Protein AF-A0A8M9PAD4-F1 (afdb_monomer)

Mean predicted aligned error: 10.25 Å

Secondary structure (DSSP, 8-state):
------PPP---------SSGGGS---SS--------HHHHHHHHHHHHHHHHHHT-GGG---S-SS-HHHHHHHHHHHHHHHHHHHHHTT-HHHHHH-HHHHHHHHHHHHHHHHHHHHHHHHGGGGG-TTSHHHHHHHHHHHHHHHHHHHHHHHSGGGS--STT---SSHHHHHHHHHHHTT-

Structure (mmCIF, N/CA/C/O backbone):
data_AF-A0A8M9PAD4-F1
#
_entry.id   AF-A0A8M9PAD4-F1
#
loop_
_atom_site.group_PDB
_atom_site.id
_atom_site.type_symbol
_atom_site.label_atom_id
_atom_site.label_alt_id
_atom_site.label_comp_id
_atom_site.label_asym_id
_atom_site.label_entity_id
_atom_site.label_seq_id
_atom_site.pdbx_PDB_ins_code
_atom_site.Cartn_x
_atom_site.Cartn_y
_atom_site.Cartn_z
_atom_site.occupancy
_atom_site.B_iso_or_equiv
_atom_site.auth_seq_id
_atom_site.auth_comp_id
_atom_site.auth_asym_id
_atom_site.auth_atom_id
_atom_site.pdbx_PDB_model_num
ATOM 1 N N . MET A 1 1 ? -4.713 53.725 56.902 1.00 42.34 1 MET A N 1
ATOM 2 C CA . MET A 1 1 ? -3.822 52.727 56.276 1.00 42.34 1 MET A CA 1
ATOM 3 C C . MET A 1 1 ? -4.585 51.422 56.103 1.00 42.34 1 MET A C 1
ATOM 5 O O . MET A 1 1 ? -4.863 50.782 57.103 1.00 42.34 1 MET A O 1
ATOM 9 N N . ALA A 1 2 ? -4.960 51.070 54.874 1.00 39.44 2 ALA A N 1
ATOM 10 C CA . ALA A 1 2 ? -5.236 49.701 54.425 1.00 39.44 2 ALA A CA 1
ATOM 11 C C . ALA A 1 2 ? -5.393 49.757 52.898 1.00 39.44 2 ALA A C 1
ATOM 13 O O . ALA A 1 2 ? -6.252 50.457 52.368 1.00 39.44 2 ALA A O 1
ATOM 14 N N . THR A 1 3 ? -4.460 49.118 52.211 1.00 37.16 3 THR A N 1
ATOM 15 C CA . THR A 1 3 ? -4.176 49.209 50.779 1.00 37.16 3 THR A CA 1
ATOM 16 C C . THR A 1 3 ? -5.066 48.303 49.927 1.00 37.16 3 THR A C 1
ATOM 18 O O . THR A 1 3 ? -5.164 47.109 50.179 1.00 37.16 3 THR A O 1
ATOM 21 N N . ALA A 1 4 ? -5.650 48.923 48.899 1.00 37.34 4 ALA A N 1
ATOM 22 C CA . ALA A 1 4 ? -5.898 48.475 47.525 1.00 37.34 4 ALA A CA 1
ATOM 23 C C . ALA A 1 4 ? -6.055 46.971 47.199 1.00 37.34 4 ALA A C 1
ATOM 25 O O . ALA A 1 4 ? -5.109 46.185 47.212 1.00 37.34 4 ALA A O 1
ATOM 26 N N . LEU A 1 5 ? -7.248 46.662 46.682 1.00 42.66 5 LEU A N 1
ATOM 27 C CA . LEU A 1 5 ? -7.511 45.634 45.675 1.00 42.66 5 LEU A CA 1
ATOM 28 C C . LEU A 1 5 ? -6.701 45.930 44.396 1.00 42.66 5 LEU A C 1
ATOM 30 O O . LEU A 1 5 ? -6.818 47.018 43.836 1.00 42.66 5 LEU A O 1
ATOM 34 N N . SER A 1 6 ? -5.942 44.962 43.877 1.00 37.72 6 SER A N 1
ATOM 35 C CA . SER A 1 6 ? -5.585 44.943 42.452 1.00 37.72 6 SER A CA 1
ATOM 36 C C . SER A 1 6 ? -5.448 43.506 41.947 1.00 37.72 6 SER A C 1
ATOM 38 O O . SER A 1 6 ? -4.757 42.668 42.528 1.00 37.72 6 SER A O 1
ATOM 40 N N . GLY A 1 7 ? -6.203 43.212 40.889 1.00 33.47 7 GLY A N 1
ATOM 41 C CA . GLY A 1 7 ? -6.242 41.919 40.225 1.00 33.47 7 GLY A CA 1
ATOM 42 C C . GLY A 1 7 ? -4.975 41.646 39.418 1.00 33.47 7 GLY A C 1
ATOM 43 O O . GLY A 1 7 ? -4.400 42.536 38.795 1.00 33.47 7 GLY A O 1
ATOM 44 N N . ARG A 1 8 ? -4.566 40.377 39.395 1.00 37.09 8 ARG A N 1
ATOM 45 C CA . ARG A 1 8 ? -3.574 39.858 38.448 1.00 37.09 8 ARG A CA 1
ATOM 46 C C . ARG A 1 8 ? -4.250 39.595 37.097 1.00 37.09 8 ARG A C 1
ATOM 48 O O . ARG A 1 8 ? -5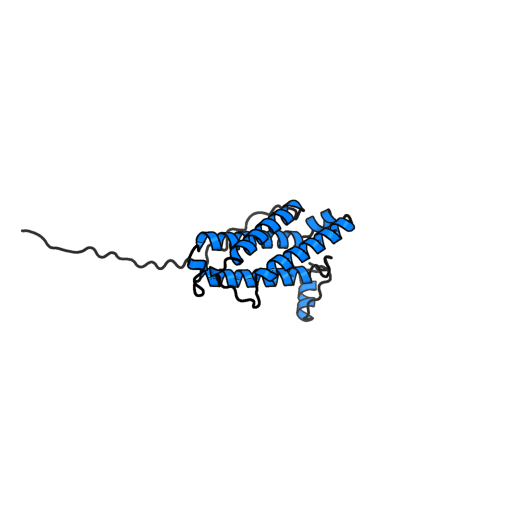.208 38.823 37.073 1.00 37.09 8 ARG A O 1
ATOM 55 N N . PRO A 1 9 ? -3.745 40.122 35.971 1.00 42.22 9 PRO A N 1
ATOM 56 C CA . PRO A 1 9 ? -4.131 39.627 34.660 1.00 42.22 9 PRO A CA 1
ATOM 57 C C . PRO A 1 9 ? -3.235 38.432 34.286 1.00 42.22 9 PRO A C 1
ATOM 59 O O . PRO A 1 9 ? -2.009 38.535 34.387 1.00 42.22 9 PRO A O 1
ATOM 62 N N . PRO A 1 10 ? -3.774 37.298 33.809 1.00 36.62 10 PRO A N 1
ATOM 63 C CA . PRO A 1 10 ? -2.959 36.321 33.109 1.00 36.62 10 PRO A CA 1
ATOM 64 C C . PRO A 1 10 ? -2.732 36.803 31.672 1.00 36.62 10 PRO A C 1
ATOM 66 O O . PRO A 1 10 ? -3.585 36.679 30.794 1.00 36.62 10 PRO A O 1
ATOM 69 N N . ASN A 1 11 ? -1.548 37.361 31.438 1.00 36.19 11 ASN A N 1
ATOM 70 C CA . ASN A 1 11 ? -0.999 37.544 30.105 1.00 36.19 11 ASN A CA 1
ATOM 71 C C . ASN A 1 11 ? -0.362 36.217 29.662 1.00 36.19 11 ASN A C 1
ATOM 73 O O . ASN A 1 11 ? 0.538 35.716 30.331 1.00 36.19 11 ASN A O 1
ATOM 77 N N . ASN A 1 12 ? -0.822 35.637 28.555 1.00 34.38 12 ASN A N 1
ATOM 78 C CA . ASN A 1 12 ? -0.056 35.580 27.304 1.00 34.38 12 ASN A CA 1
ATOM 79 C C . ASN A 1 12 ? -0.639 34.489 26.387 1.00 34.38 12 ASN A C 1
ATOM 81 O O . ASN A 1 12 ? -0.474 33.288 26.610 1.00 34.38 12 ASN A O 1
ATOM 85 N N . ARG A 1 13 ? -1.308 34.925 25.317 1.00 46.88 13 ARG A N 1
ATOM 86 C CA . ARG A 1 13 ? -1.669 34.077 24.179 1.00 46.88 13 ARG A CA 1
ATOM 87 C C . ARG A 1 13 ? -0.378 33.594 23.518 1.00 46.88 13 ARG A C 1
ATOM 89 O O . ARG A 1 13 ? 0.332 34.382 22.907 1.00 46.88 13 ARG A O 1
ATOM 96 N N . LYS A 1 14 ? -0.105 32.292 23.567 1.00 37.53 14 LYS A N 1
ATOM 97 C CA . LYS A 1 14 ? 0.803 31.644 22.614 1.00 37.53 14 LYS A CA 1
ATOM 98 C C . LYS A 1 14 ? 0.036 30.561 21.876 1.00 37.53 14 LYS A C 1
ATOM 100 O O . LYS A 1 14 ? -0.060 29.423 22.325 1.00 37.53 14 LYS A O 1
ATOM 105 N N . GLY A 1 15 ? -0.521 30.958 20.731 1.00 38.44 15 GLY A N 1
ATOM 106 C CA . GLY A 1 15 ? -0.890 30.031 19.672 1.00 38.44 15 GLY A CA 1
ATOM 107 C C . GLY A 1 15 ? 0.358 29.254 19.277 1.00 38.44 15 GLY A C 1
ATOM 108 O O . GLY A 1 15 ? 1.313 29.814 18.742 1.00 38.44 15 GLY A O 1
ATOM 109 N N . ARG A 1 16 ? 0.383 27.969 19.618 1.00 39.91 16 ARG A N 1
ATOM 110 C CA . ARG A 1 16 ? 1.462 27.070 19.236 1.00 39.91 16 ARG A CA 1
ATOM 111 C C . ARG A 1 16 ? 1.066 26.461 17.900 1.00 39.91 16 ARG A C 1
ATOM 113 O O . ARG A 1 16 ? 0.261 25.537 17.843 1.00 39.91 16 ARG A O 1
ATOM 120 N N . ILE A 1 17 ? 1.606 27.045 16.834 1.00 48.69 17 ILE A N 1
ATOM 121 C CA . ILE A 1 17 ? 1.645 26.483 15.484 1.00 48.69 17 ILE A CA 1
ATOM 122 C C . ILE A 1 17 ? 2.396 25.149 15.595 1.00 48.69 17 ILE A C 1
ATOM 124 O O . ILE A 1 17 ? 3.621 25.096 15.536 1.00 48.69 17 I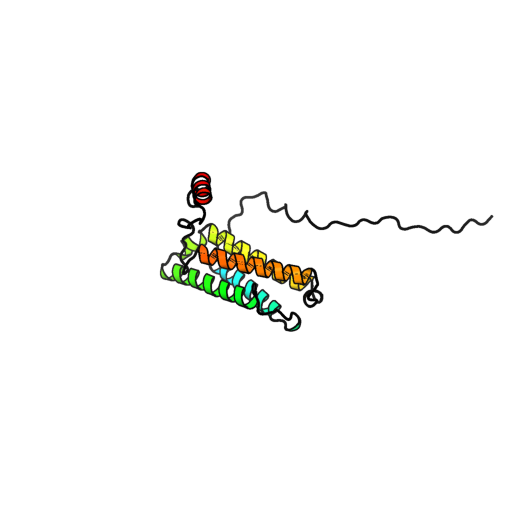LE A O 1
ATOM 128 N N . LEU A 1 18 ? 1.663 24.068 15.865 1.00 46.75 18 LEU A N 1
ATOM 129 C CA . LEU A 1 18 ? 2.183 22.703 15.877 1.00 46.75 18 LEU A CA 1
ATOM 130 C C . LEU A 1 18 ? 1.963 22.098 14.493 1.00 46.75 18 LEU A C 1
ATOM 132 O O . LEU A 1 18 ? 1.108 21.245 14.277 1.00 46.75 18 LEU A O 1
ATOM 136 N N . GLY A 1 19 ? 2.709 22.603 13.525 1.00 46.00 19 GLY A N 1
ATOM 137 C CA . GLY A 1 19 ? 2.635 22.122 12.160 1.00 46.00 19 GLY A CA 1
ATOM 138 C C . GLY A 1 19 ? 3.835 22.632 11.408 1.00 46.00 19 GLY A C 1
ATOM 139 O O . GLY A 1 19 ? 3.722 23.706 10.846 1.00 46.00 19 GLY A O 1
ATOM 140 N N . ILE A 1 20 ? 4.958 21.902 11.502 1.00 46.78 20 ILE A N 1
ATOM 141 C CA . ILE A 1 20 ? 6.064 21.803 10.518 1.00 46.78 20 ILE A CA 1
ATOM 142 C C . ILE A 1 20 ? 7.289 21.043 11.106 1.00 46.78 20 ILE A C 1
ATOM 144 O O . ILE A 1 20 ? 8.061 20.486 10.337 1.00 46.78 20 ILE A O 1
ATOM 148 N N . ILE A 1 21 ? 7.462 20.918 12.434 1.00 42.62 21 ILE A N 1
ATOM 149 C CA . ILE A 1 21 ? 8.765 20.482 13.007 1.00 42.62 21 ILE A CA 1
ATOM 150 C C . ILE A 1 21 ? 8.956 18.953 13.186 1.00 42.62 21 ILE A C 1
ATOM 152 O O . ILE A 1 21 ? 10.093 18.499 13.197 1.00 42.62 21 ILE A O 1
ATOM 156 N N . ASP A 1 22 ? 7.914 18.114 13.175 1.00 38.97 22 ASP A N 1
ATOM 157 C CA . ASP A 1 22 ? 8.094 16.640 13.262 1.00 38.97 22 ASP A CA 1
ATOM 158 C C . ASP A 1 22 ? 8.512 15.968 11.930 1.00 38.97 22 ASP A C 1
ATOM 160 O O . ASP A 1 22 ? 8.500 14.744 11.807 1.00 38.97 22 ASP A O 1
ATOM 164 N N . ALA A 1 23 ? 8.857 16.749 10.900 1.00 45.25 23 ALA A N 1
ATOM 165 C CA . ALA A 1 23 ? 9.147 16.245 9.554 1.00 45.25 23 ALA A CA 1
ATOM 166 C C . ALA A 1 23 ? 10.646 16.113 9.217 1.00 45.25 23 ALA A C 1
ATOM 168 O O . ALA A 1 23 ? 10.966 15.682 8.112 1.00 45.25 23 ALA A O 1
ATOM 169 N N . ILE A 1 24 ? 11.569 16.470 10.120 1.00 49.75 24 ILE A N 1
ATOM 170 C CA . ILE A 1 24 ? 13.015 16.474 9.825 1.00 49.75 24 ILE A CA 1
ATOM 171 C C . ILE A 1 24 ? 13.819 15.956 11.028 1.00 49.75 24 ILE A C 1
ATOM 173 O O . ILE A 1 24 ? 14.556 16.697 11.670 1.00 49.75 24 ILE A O 1
ATOM 177 N N . GLN A 1 25 ? 13.675 14.671 11.357 1.00 39.09 25 GLN A N 1
ATOM 178 C CA . GLN A 1 25 ? 14.598 13.971 12.269 1.00 39.09 25 GLN A CA 1
ATOM 179 C C . GLN A 1 25 ? 14.844 12.504 11.868 1.00 39.09 25 GLN A C 1
ATOM 181 O O . GLN A 1 25 ? 15.168 11.671 12.703 1.00 39.09 25 GLN A O 1
ATOM 186 N N . ASP A 1 26 ? 14.730 12.196 10.572 1.00 49.00 26 ASP A N 1
ATOM 187 C CA . ASP A 1 26 ? 14.982 10.856 10.008 1.00 49.00 26 ASP A CA 1
ATOM 188 C C . ASP A 1 26 ? 16.232 10.816 9.100 1.00 49.00 26 ASP A C 1
ATOM 190 O O . ASP A 1 26 ? 16.394 9.918 8.278 1.00 49.00 26 ASP A O 1
ATOM 194 N N . ALA A 1 27 ? 17.143 11.784 9.230 1.00 49.28 27 ALA A N 1
ATOM 195 C CA . ALA A 1 27 ? 18.332 11.878 8.388 1.00 49.28 27 ALA A CA 1
ATOM 196 C C . ALA A 1 27 ? 19.599 12.048 9.226 1.00 49.28 27 ALA A C 1
ATOM 198 O O . ALA A 1 27 ? 20.028 13.177 9.380 1.00 49.28 27 ALA A O 1
ATOM 199 N N . VAL A 1 28 ? 20.175 10.955 9.752 1.00 53.81 28 VAL A N 1
ATOM 200 C CA . VAL A 1 28 ? 21.617 10.632 9.639 1.00 53.81 28 VAL A CA 1
ATOM 201 C C . VAL A 1 28 ? 21.822 9.153 10.007 1.00 53.81 28 VAL A C 1
ATOM 203 O O . VAL A 1 28 ? 21.780 8.767 11.172 1.00 53.81 28 VAL A O 1
ATOM 206 N N . GLY A 1 29 ? 22.062 8.315 9.004 1.00 43.97 29 GLY A N 1
ATOM 207 C CA . GLY A 1 29 ? 22.495 6.929 9.169 1.00 43.97 29 GLY A CA 1
ATOM 208 C C . GLY A 1 29 ? 22.048 6.098 7.971 1.00 43.97 29 GLY A C 1
ATOM 209 O O . GLY A 1 29 ? 20.875 6.191 7.610 1.00 43.97 29 GLY A O 1
ATOM 210 N N . PRO A 1 30 ? 22.927 5.312 7.321 1.00 38.84 30 PRO A N 1
ATOM 211 C CA . PRO A 1 30 ? 22.477 4.414 6.269 1.00 38.84 30 PRO A CA 1
ATOM 212 C C . PRO A 1 30 ? 21.465 3.454 6.905 1.00 38.84 30 PRO A C 1
ATOM 214 O O . PRO A 1 30 ? 21.832 2.733 7.841 1.00 38.84 30 PRO A O 1
ATOM 217 N N . PRO A 1 31 ? 20.186 3.448 6.482 1.00 48.66 31 PRO A N 1
ATOM 218 C CA . PRO A 1 31 ? 19.277 2.437 6.976 1.00 48.66 31 PRO A CA 1
ATOM 219 C C . PRO A 1 31 ? 19.888 1.102 6.563 1.00 48.66 31 PRO A C 1
ATOM 221 O O . PRO A 1 31 ? 20.122 0.867 5.377 1.00 48.66 31 PRO A O 1
ATOM 224 N N . LYS A 1 32 ? 20.157 0.215 7.530 1.00 45.22 32 LYS A N 1
ATOM 225 C CA . LYS A 1 32 ? 20.207 -1.214 7.222 1.00 45.22 32 LYS A CA 1
ATOM 226 C C . LYS A 1 32 ? 18.838 -1.508 6.629 1.00 45.22 32 LYS A C 1
ATOM 228 O O . LYS A 1 32 ? 17.867 -1.593 7.377 1.00 45.22 32 LYS A O 1
ATOM 233 N N . GLN A 1 33 ? 18.741 -1.500 5.301 1.00 52.56 33 GLN A N 1
ATOM 234 C CA . GLN A 1 33 ? 17.499 -1.757 4.597 1.00 52.56 33 GLN A CA 1
ATOM 235 C C . GLN A 1 33 ? 17.069 -3.147 5.045 1.00 52.56 33 GLN A C 1
ATOM 237 O O . GLN A 1 33 ? 17.704 -4.141 4.698 1.00 52.56 33 GLN A O 1
ATOM 242 N N . ALA A 1 34 ? 16.072 -3.199 5.928 1.00 57.88 34 ALA A N 1
ATOM 243 C CA . ALA A 1 34 ? 15.535 -4.461 6.387 1.00 57.88 34 ALA A CA 1
ATOM 244 C C . ALA A 1 34 ? 15.033 -5.179 5.135 1.00 57.88 34 ALA A C 1
ATOM 246 O O . ALA A 1 34 ? 14.250 -4.601 4.378 1.00 57.88 34 ALA A O 1
ATOM 247 N N . ALA A 1 35 ? 15.541 -6.386 4.887 1.00 65.69 35 ALA A N 1
ATOM 248 C CA . ALA A 1 35 ? 15.067 -7.202 3.783 1.00 65.69 35 ALA A CA 1
ATOM 249 C C . ALA A 1 35 ? 13.535 -7.262 3.849 1.00 65.69 35 ALA A C 1
ATOM 251 O O . ALA A 1 35 ? 12.966 -7.439 4.932 1.00 65.69 35 ALA A O 1
ATOM 252 N N . ALA A 1 36 ? 12.862 -7.104 2.708 1.00 80.19 36 ALA A N 1
ATOM 253 C CA . ALA A 1 36 ? 11.418 -7.302 2.614 1.00 80.19 36 ALA A CA 1
ATOM 254 C C . ALA A 1 36 ? 11.111 -8.804 2.599 1.00 80.19 36 ALA A C 1
ATOM 256 O O . ALA A 1 36 ? 10.535 -9.343 1.655 1.00 80.19 36 ALA A O 1
ATOM 257 N N . ASP A 1 37 ? 11.565 -9.489 3.646 1.00 81.38 37 ASP A N 1
ATOM 258 C CA . ASP A 1 37 ? 11.379 -10.912 3.831 1.00 81.38 37 ASP A CA 1
ATOM 259 C C . ASP A 1 37 ? 9.898 -11.244 4.054 1.00 81.38 37 ASP A C 1
ATOM 261 O O . ASP A 1 37 ? 9.063 -10.396 4.400 1.00 81.38 37 ASP A O 1
ATOM 265 N N . ARG A 1 38 ? 9.560 -12.522 3.868 1.00 85.06 38 ARG A N 1
ATOM 266 C CA . ARG A 1 38 ? 8.185 -13.020 4.001 1.00 85.06 38 ARG A CA 1
ATOM 267 C C . ARG A 1 38 ? 7.550 -12.609 5.333 1.00 85.06 38 ARG A C 1
ATOM 269 O O . ARG A 1 38 ? 6.397 -12.186 5.375 1.00 85.06 38 ARG A O 1
ATOM 276 N N . ARG A 1 39 ? 8.331 -12.649 6.415 1.00 88.75 39 ARG A N 1
ATOM 277 C CA . ARG A 1 39 ? 7.895 -12.277 7.766 1.00 88.75 39 ARG A CA 1
ATOM 278 C C . ARG A 1 39 ? 7.489 -10.804 7.858 1.00 88.75 39 ARG A C 1
ATOM 280 O O . ARG A 1 39 ? 6.491 -10.472 8.505 1.00 88.75 39 ARG A O 1
ATOM 287 N N . THR A 1 40 ? 8.250 -9.909 7.238 1.00 91.00 40 THR A N 1
ATOM 288 C CA . THR A 1 40 ? 7.969 -8.469 7.214 1.00 91.00 40 THR A CA 1
ATOM 289 C C . THR A 1 40 ? 6.712 -8.166 6.405 1.00 91.00 40 THR A C 1
ATOM 291 O O . THR A 1 40 ? 5.890 -7.342 6.829 1.00 91.00 40 THR A O 1
ATOM 294 N N . VAL A 1 41 ? 6.505 -8.875 5.293 1.00 91.75 41 VAL A N 1
ATOM 295 C CA . VAL A 1 41 ? 5.283 -8.757 4.488 1.00 91.75 41 VAL A CA 1
ATOM 296 C C . VAL A 1 41 ? 4.059 -9.240 5.277 1.00 91.75 41 VAL A C 1
ATOM 298 O O . VAL A 1 41 ? 3.088 -8.494 5.414 1.00 91.75 41 VAL A O 1
ATOM 301 N N . GLU A 1 42 ? 4.131 -10.406 5.924 1.00 91.88 42 GLU A N 1
ATOM 302 C CA . GLU A 1 42 ? 3.049 -10.933 6.773 1.00 91.88 42 GLU A CA 1
ATOM 303 C C . GLU A 1 42 ? 2.698 -10.001 7.942 1.00 91.88 42 GLU A C 1
ATOM 305 O O . GLU A 1 42 ? 1.528 -9.790 8.280 1.00 91.88 42 GLU A O 1
ATOM 310 N N . LYS A 1 43 ? 3.710 -9.392 8.570 1.00 95.38 43 LYS A N 1
ATOM 311 C CA . LYS A 1 43 ? 3.498 -8.389 9.621 1.00 95.38 43 LYS A CA 1
ATOM 312 C C . LYS A 1 43 ? 2.769 -7.159 9.083 1.00 95.38 43 LYS A C 1
ATOM 314 O O . LYS A 1 43 ? 1.909 -6.610 9.776 1.00 95.38 43 LYS A O 1
ATOM 319 N N . THR A 1 44 ? 3.106 -6.726 7.872 1.00 96.56 44 THR A N 1
ATOM 320 C CA . THR A 1 44 ? 2.438 -5.608 7.199 1.00 96.56 44 THR A CA 1
ATOM 321 C C . THR A 1 44 ? 0.974 -5.936 6.912 1.00 96.56 44 THR A C 1
ATOM 323 O O . THR A 1 44 ? 0.108 -5.119 7.225 1.00 96.56 44 THR A O 1
ATOM 326 N N . TRP A 1 45 ? 0.670 -7.157 6.462 1.00 94.50 45 TRP A N 1
ATOM 327 C CA . TRP A 1 45 ? -0.711 -7.614 6.266 1.00 94.50 45 TRP A CA 1
ATOM 328 C C . TRP A 1 45 ? -1.546 -7.542 7.541 1.00 94.50 45 TRP A C 1
ATOM 330 O O . TRP A 1 45 ? -2.639 -6.983 7.524 1.00 94.50 45 TRP A O 1
ATOM 340 N N . LYS A 1 46 ? -1.014 -8.014 8.677 1.00 97.38 46 LYS A N 1
ATOM 341 C CA . LYS A 1 46 ? -1.717 -7.936 9.973 1.00 97.38 46 LYS A CA 1
ATOM 342 C C . LYS A 1 46 ? -2.051 -6.495 10.376 1.00 97.38 46 LYS A C 1
ATOM 344 O O . LYS A 1 46 ? -3.068 -6.248 11.024 1.00 97.38 46 LYS A O 1
ATOM 349 N N . LEU A 1 47 ? -1.200 -5.533 10.012 1.00 98.38 47 LEU A N 1
ATOM 350 C CA . LEU A 1 47 ? -1.459 -4.114 10.259 1.00 98.38 47 LEU A CA 1
ATOM 351 C C . LEU A 1 47 ? -2.553 -3.574 9.333 1.00 98.38 47 LEU A C 1
ATOM 353 O O . LEU A 1 47 ? -3.446 -2.889 9.823 1.00 98.38 47 LEU A O 1
ATOM 357 N N . MET A 1 48 ? -2.519 -3.900 8.039 1.00 98.38 48 MET A N 1
ATOM 358 C CA . MET A 1 48 ? -3.566 -3.509 7.085 1.00 98.38 48 MET A CA 1
ATOM 359 C C . MET A 1 48 ? -4.932 -4.072 7.485 1.00 98.38 48 MET A C 1
ATOM 361 O O . MET A 1 48 ? -5.904 -3.332 7.562 1.00 98.38 48 MET A O 1
ATOM 365 N N . ASP A 1 49 ? -4.989 -5.353 7.832 1.00 98.00 49 ASP A N 1
ATOM 366 C CA . ASP A 1 49 ? -6.191 -6.040 8.309 1.00 98.00 49 ASP A CA 1
ATOM 367 C C . ASP A 1 49 ? -6.760 -5.382 9.584 1.00 98.00 49 ASP A C 1
ATOM 369 O O . ASP A 1 49 ? -7.962 -5.154 9.724 1.00 98.00 49 ASP A O 1
ATOM 373 N N . LYS A 1 50 ? -5.886 -4.934 10.495 1.00 98.50 50 LYS A N 1
ATOM 374 C CA . LYS A 1 50 ? -6.312 -4.111 11.635 1.00 98.50 50 LYS A CA 1
ATOM 375 C C . LYS A 1 50 ? -6.890 -2.755 11.208 1.00 98.50 50 LYS A C 1
ATOM 377 O O . LYS A 1 50 ? -7.851 -2.309 11.830 1.00 98.50 50 LYS A O 1
ATOM 382 N N . VAL A 1 51 ? -6.335 -2.098 10.187 1.00 98.50 51 VAL A N 1
ATOM 383 C CA . VAL A 1 51 ? -6.896 -0.845 9.644 1.00 98.50 51 VAL A CA 1
ATOM 384 C C . VAL A 1 51 ? -8.274 -1.088 9.028 1.00 98.50 51 VAL A C 1
ATOM 386 O O . VAL A 1 51 ? -9.187 -0.320 9.320 1.00 98.50 51 VAL A O 1
ATOM 389 N N . VAL A 1 52 ? -8.448 -2.166 8.255 1.00 98.38 52 VAL A N 1
ATOM 390 C CA . VAL A 1 52 ? -9.746 -2.562 7.680 1.00 98.38 52 VAL A CA 1
ATOM 391 C C . VAL A 1 52 ? -10.787 -2.726 8.783 1.00 98.38 52 VAL A C 1
ATOM 393 O O . VAL A 1 52 ? -11.815 -2.057 8.742 1.00 98.38 52 VAL A O 1
ATOM 396 N N . ARG A 1 53 ? -10.489 -3.508 9.830 1.00 98.12 53 ARG A N 1
ATOM 397 C CA . ARG A 1 53 ? -11.405 -3.689 10.972 1.00 98.12 53 ARG A CA 1
ATOM 398 C C . ARG A 1 53 ? -11.800 -2.380 11.653 1.00 98.12 53 ARG A C 1
ATOM 400 O O . ARG A 1 53 ? -12.955 -2.208 12.025 1.00 98.12 53 ARG A O 1
ATOM 407 N N . LEU A 1 54 ? -10.858 -1.451 11.824 1.00 98.06 54 LEU A N 1
ATOM 408 C CA . LEU A 1 54 ? -11.158 -0.131 12.392 1.00 98.06 54 LEU A CA 1
ATOM 409 C C . LEU A 1 54 ? -12.079 0.680 11.469 1.00 98.06 54 LEU A C 1
ATOM 411 O O . LEU A 1 54 ? -13.002 1.335 11.946 1.00 98.06 54 LEU A O 1
ATOM 415 N N . CYS A 1 55 ? -11.854 0.600 10.156 1.00 97.44 55 CYS A N 1
ATOM 416 C CA . CYS A 1 55 ? -12.646 1.292 9.139 1.00 97.44 55 CYS A CA 1
ATOM 417 C C . CYS A 1 55 ? -14.043 0.683 8.926 1.00 97.44 55 CYS A C 1
ATOM 419 O O . CYS A 1 55 ? -14.933 1.375 8.443 1.00 97.44 55 CYS A O 1
ATOM 421 N N . GLN A 1 56 ? -14.259 -0.576 9.317 1.00 97.12 56 GLN A N 1
ATOM 422 C CA . GLN A 1 56 ? -15.562 -1.251 9.277 1.00 97.12 56 GLN A CA 1
ATOM 423 C C . GLN A 1 56 ? -16.522 -0.805 10.390 1.00 97.12 56 GLN A C 1
ATOM 425 O O . GLN A 1 56 ? -17.674 -1.232 10.406 1.00 97.12 56 GLN A O 1
ATOM 430 N N . ASN A 1 57 ? -16.085 0.042 11.329 1.00 96.06 57 ASN A N 1
ATOM 431 C CA . ASN A 1 57 ? -16.969 0.537 12.377 1.00 96.06 57 ASN A CA 1
ATOM 432 C C . ASN A 1 57 ? -18.149 1.318 11.757 1.00 96.06 57 ASN A C 1
ATOM 434 O O . ASN A 1 57 ? -17.915 2.342 11.106 1.00 96.06 57 ASN A O 1
ATOM 438 N N . PRO A 1 58 ? -19.411 0.910 11.995 1.00 94.94 58 PRO A N 1
ATOM 439 C CA . PRO A 1 58 ? -20.577 1.527 11.362 1.00 94.94 58 PRO A CA 1
ATOM 440 C C . PRO A 1 58 ? -20.731 3.015 11.705 1.00 94.94 58 PRO A C 1
ATOM 442 O O . PRO A 1 58 ? -21.237 3.7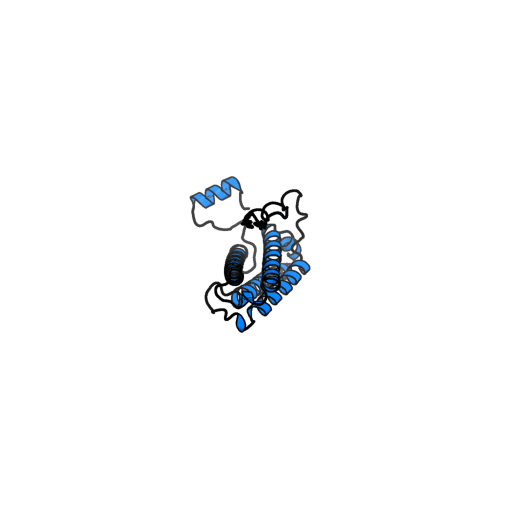81 10.889 1.00 94.94 58 PRO A O 1
ATOM 445 N N . ARG A 1 59 ? -20.220 3.466 12.862 1.00 95.81 59 ARG A N 1
ATOM 446 C CA . ARG A 1 59 ? -20.240 4.883 13.264 1.00 95.81 59 ARG A CA 1
ATOM 447 C C . ARG A 1 59 ? -19.402 5.776 12.352 1.00 95.81 59 ARG A C 1
ATOM 449 O O . ARG A 1 59 ? -19.626 6.981 12.328 1.00 95.81 59 ARG A O 1
ATOM 45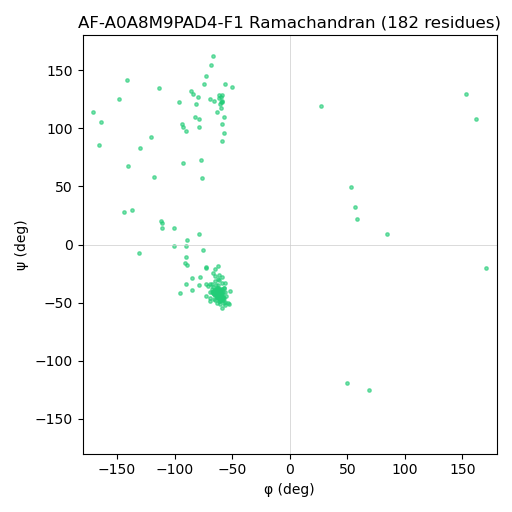6 N N . LEU A 1 60 ? -18.443 5.215 11.610 1.00 94.00 60 LEU A N 1
ATOM 457 C CA . LEU A 1 60 ? -17.691 5.985 10.625 1.00 94.00 60 LEU A CA 1
ATOM 458 C C . LEU A 1 60 ? -18.566 6.374 9.440 1.00 94.00 60 LEU A C 1
ATOM 460 O O . LEU A 1 60 ? -18.361 7.455 8.908 1.00 94.00 60 LEU A O 1
ATOM 464 N N . GLN A 1 61 ? -19.528 5.546 9.023 1.00 92.88 61 GLN A N 1
ATOM 465 C CA . GLN A 1 61 ? -20.356 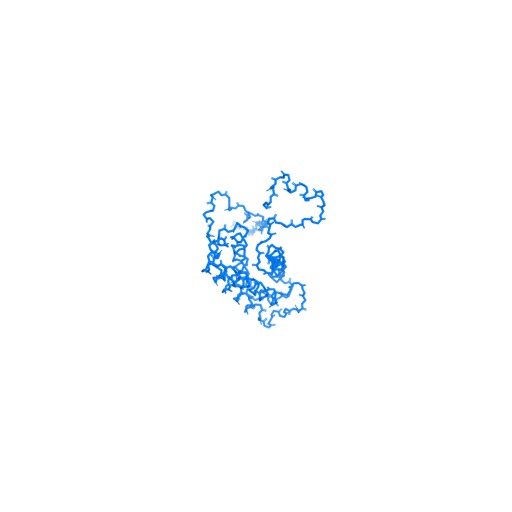5.825 7.843 1.00 92.88 61 GLN A CA 1
ATOM 466 C C . GLN A 1 61 ? -19.491 6.131 6.602 1.00 92.88 61 GLN A C 1
ATOM 468 O O . GLN A 1 61 ? -19.637 7.162 5.943 1.00 92.88 61 GLN A O 1
ATOM 473 N N . LEU A 1 62 ? -18.498 5.276 6.324 1.00 92.62 62 LEU A N 1
ATOM 474 C CA . LEU A 1 62 ? -17.662 5.433 5.134 1.00 92.62 62 LEU A CA 1
ATOM 475 C C . LEU A 1 62 ? -18.514 5.230 3.877 1.00 92.62 62 LEU A C 1
ATOM 477 O O . LEU A 1 62 ? -19.123 4.178 3.697 1.00 92.62 62 LEU A O 1
ATOM 481 N N . LYS A 1 63 ? -18.527 6.235 3.002 1.00 91.88 63 LYS A N 1
ATOM 482 C CA . LYS A 1 63 ? -19.212 6.176 1.709 1.00 91.88 63 LYS A CA 1
ATOM 483 C C . LYS A 1 63 ? -18.408 5.291 0.759 1.00 91.88 63 LYS A C 1
ATOM 485 O O . LYS A 1 63 ? -17.182 5.398 0.718 1.00 91.88 63 LYS A O 1
ATOM 490 N N . ASN A 1 64 ? -19.097 4.443 -0.001 1.00 92.62 64 ASN A N 1
ATOM 491 C CA . ASN A 1 64 ? -18.478 3.612 -1.030 1.00 92.62 64 ASN A CA 1
ATOM 492 C C . ASN A 1 64 ? -18.168 4.461 -2.276 1.00 92.62 64 ASN A C 1
ATOM 494 O O . ASN A 1 64 ? -18.881 4.435 -3.275 1.00 92.62 64 ASN A O 1
ATOM 498 N N . SER A 1 65 ? -17.147 5.305 -2.154 1.00 90.44 65 SER A N 1
ATOM 499 C CA . SER A 1 65 ? -16.668 6.199 -3.205 1.00 90.44 65 SER A CA 1
ATOM 500 C C . SER A 1 65 ? -15.142 6.254 -3.171 1.00 90.44 65 SER A C 1
ATOM 502 O O . SER A 1 65 ? -14.576 6.303 -2.072 1.00 90.44 65 SER A O 1
ATOM 504 N N . PRO A 1 66 ? -14.455 6.307 -4.324 1.00 90.75 66 PRO A N 1
ATOM 505 C CA . PRO A 1 66 ? -13.007 6.465 -4.348 1.00 90.75 66 PRO A CA 1
ATOM 506 C C . PRO A 1 66 ? -12.545 7.727 -3.592 1.00 90.75 66 PRO A C 1
ATOM 508 O O . PRO A 1 66 ? -13.154 8.786 -3.762 1.00 90.75 66 PRO A O 1
ATOM 511 N N . PRO A 1 67 ? -11.462 7.661 -2.790 1.00 94.19 67 PRO A N 1
ATOM 512 C CA . PRO A 1 67 ? -10.672 6.476 -2.438 1.00 94.19 67 PRO A CA 1
ATOM 513 C C . PRO A 1 67 ? -11.305 5.670 -1.283 1.00 94.19 67 PRO A C 1
ATOM 515 O O . PRO A 1 67 ? -11.270 6.096 -0.126 1.00 94.19 67 PRO A O 1
ATOM 518 N N . TYR A 1 68 ? -11.830 4.473 -1.574 1.00 96.19 68 TYR A N 1
ATOM 519 C CA . TYR A 1 68 ? -12.506 3.635 -0.580 1.00 96.19 68 TYR A CA 1
ATOM 520 C C . TYR A 1 68 ? -11.536 2.638 0.066 1.00 96.19 68 TYR A C 1
ATOM 522 O O . TYR A 1 68 ? -11.180 1.610 -0.507 1.00 96.19 68 TYR A O 1
ATOM 530 N N . ILE A 1 69 ? -11.077 2.957 1.280 1.00 96.75 69 ILE A N 1
ATOM 531 C CA . ILE A 1 69 ? -10.028 2.192 1.979 1.00 96.75 69 ILE A CA 1
ATOM 532 C C . ILE A 1 69 ? -10.388 0.716 2.213 1.00 96.75 69 ILE A C 1
ATOM 534 O O . ILE A 1 69 ? -9.490 -0.125 2.286 1.00 96.75 69 ILE A O 1
ATOM 538 N N . LEU A 1 70 ? -11.686 0.411 2.320 1.00 97.38 70 LEU A N 1
ATOM 539 C CA . LEU A 1 70 ? -12.189 -0.943 2.536 1.00 97.38 70 LEU A CA 1
ATOM 540 C C . LEU A 1 70 ? -12.069 -1.836 1.295 1.00 97.38 70 LEU A C 1
ATOM 542 O O . LEU A 1 70 ? -12.000 -3.043 1.479 1.00 97.38 70 LEU A O 1
ATOM 546 N N . ASP A 1 71 ? -11.920 -1.265 0.097 1.00 97.56 71 ASP A N 1
ATOM 547 C CA . ASP A 1 71 ? -11.563 -2.014 -1.119 1.00 97.56 71 ASP A CA 1
ATOM 548 C C . ASP A 1 71 ? -10.049 -1.968 -1.370 1.00 97.56 71 ASP A C 1
ATOM 550 O O . ASP A 1 71 ? -9.419 -2.979 -1.674 1.00 97.56 71 ASP A O 1
ATOM 554 N N . ILE A 1 72 ? -9.426 -0.800 -1.165 1.00 98.38 72 ILE A N 1
ATOM 555 C CA . ILE A 1 72 ? -8.003 -0.575 -1.472 1.00 98.38 72 ILE A CA 1
ATOM 556 C C . ILE A 1 72 ? -7.088 -1.515 -0.680 1.00 98.38 72 ILE A C 1
ATOM 558 O O . ILE A 1 72 ? -6.124 -2.048 -1.236 1.00 98.38 72 ILE A O 1
ATOM 562 N N . LEU A 1 73 ? -7.323 -1.697 0.625 1.00 98.31 73 LEU A N 1
ATOM 563 C CA . LEU A 1 73 ? -6.440 -2.530 1.449 1.00 98.31 73 LEU A CA 1
ATOM 564 C C . LEU A 1 73 ? -6.549 -4.023 1.091 1.00 98.31 73 LEU A C 1
ATOM 566 O O . LEU A 1 73 ? -5.492 -4.640 0.915 1.00 98.31 73 LEU A O 1
ATOM 570 N N . PRO A 1 74 ? -7.751 -4.611 0.920 1.00 98.12 74 PRO A N 1
ATOM 571 C CA . PRO A 1 74 ? -7.885 -5.946 0.341 1.00 98.12 74 PRO A CA 1
ATOM 572 C C . PRO A 1 74 ? -7.236 -6.086 -1.039 1.00 98.12 74 PRO A C 1
ATOM 574 O O . PRO A 1 74 ? -6.489 -7.039 -1.252 1.00 98.12 74 PRO A O 1
ATOM 577 N N . ASP A 1 75 ? -7.421 -5.124 -1.944 1.00 98.31 75 ASP A N 1
ATOM 578 C CA . ASP A 1 75 ? -6.798 -5.151 -3.273 1.00 98.31 75 ASP A CA 1
ATOM 579 C C . ASP A 1 75 ? -5.267 -5.134 -3.204 1.00 98.31 75 ASP A C 1
ATOM 581 O O . ASP A 1 75 ? -4.582 -5.859 -3.930 1.00 98.31 75 ASP A O 1
ATOM 585 N N . THR A 1 76 ? -4.717 -4.321 -2.299 1.00 98.38 76 THR A N 1
ATOM 586 C CA . THR A 1 76 ? -3.274 -4.260 -2.035 1.00 98.38 76 THR A CA 1
ATOM 587 C C . THR A 1 76 ? -2.768 -5.601 -1.515 1.00 98.38 76 THR A C 1
ATOM 589 O O . THR A 1 76 ? -1.728 -6.082 -1.961 1.00 98.38 76 THR A O 1
ATOM 592 N N . TYR A 1 77 ? -3.514 -6.242 -0.610 1.00 97.50 77 TYR A N 1
ATOM 593 C CA . TYR A 1 77 ? -3.192 -7.581 -0.124 1.00 97.50 77 TYR A CA 1
ATOM 594 C C . TYR A 1 77 ? -3.183 -8.611 -1.261 1.00 97.50 77 TYR A C 1
ATOM 596 O O . TYR A 1 77 ? -2.205 -9.348 -1.392 1.00 97.50 77 TYR A O 1
ATOM 604 N N . GLN A 1 78 ? -4.218 -8.637 -2.108 1.00 97.88 78 GLN A N 1
ATOM 605 C CA . GLN A 1 78 ? -4.285 -9.583 -3.227 1.00 97.88 78 GLN A CA 1
ATOM 606 C C . GLN A 1 78 ? -3.116 -9.392 -4.192 1.00 97.88 78 GLN A C 1
ATOM 608 O O . GLN A 1 78 ? -2.514 -10.367 -4.641 1.00 97.88 78 GLN A O 1
ATOM 613 N N . HIS A 1 79 ? -2.740 -8.143 -4.468 1.00 98.00 79 HIS A N 1
ATOM 614 C CA . HIS A 1 79 ? -1.624 -7.859 -5.359 1.00 98.00 79 HIS A CA 1
ATOM 615 C C . HIS A 1 79 ? -0.265 -8.252 -4.753 1.00 98.00 79 HIS A C 1
ATOM 617 O O . HIS A 1 79 ? 0.554 -8.868 -5.430 1.00 98.00 79 HIS A O 1
ATOM 623 N N . LEU A 1 80 ? -0.038 -7.994 -3.460 1.00 96.50 80 LEU A N 1
ATOM 624 C CA . LEU A 1 80 ? 1.161 -8.475 -2.760 1.00 96.50 80 LEU A CA 1
ATOM 625 C C . LEU A 1 80 ? 1.237 -10.004 -2.730 1.00 96.50 80 LEU A C 1
ATOM 627 O O . LEU A 1 80 ? 2.315 -10.569 -2.907 1.00 96.50 80 LEU A O 1
ATOM 631 N N . ARG A 1 81 ? 0.101 -10.680 -2.531 1.00 95.69 81 ARG A 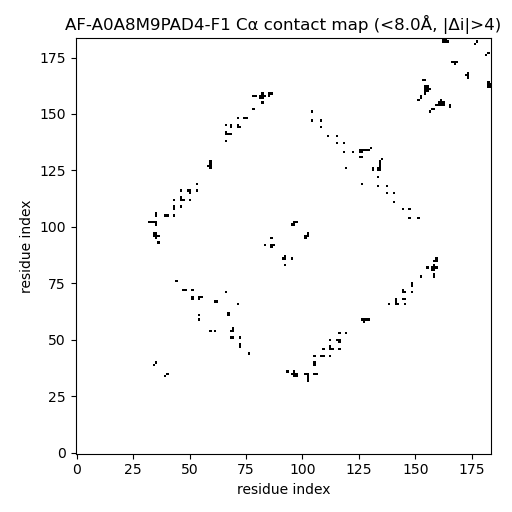N 1
ATOM 632 C CA . ARG A 1 81 ? 0.026 -12.142 -2.588 1.00 95.69 81 ARG A CA 1
ATOM 633 C C . ARG A 1 81 ? 0.381 -12.660 -3.982 1.00 95.69 81 ARG A C 1
ATOM 635 O O . ARG A 1 81 ? 1.168 -13.593 -4.076 1.00 95.69 81 ARG A O 1
ATOM 642 N N . LEU A 1 82 ? -0.135 -12.033 -5.041 1.00 96.50 82 LEU A N 1
ATOM 643 C CA . LEU A 1 82 ? 0.205 -12.370 -6.427 1.00 96.50 82 LEU A CA 1
ATOM 644 C C . LEU A 1 82 ? 1.716 -12.268 -6.684 1.00 96.50 82 LEU A C 1
ATOM 646 O O . LEU A 1 82 ? 2.293 -13.185 -7.265 1.00 96.50 82 LEU A O 1
ATOM 650 N N . ILE A 1 83 ? 2.352 -11.182 -6.229 1.00 96.12 83 ILE A N 1
ATOM 651 C CA . ILE A 1 83 ? 3.807 -11.003 -6.332 1.00 96.12 83 ILE A CA 1
ATOM 652 C C . ILE A 1 83 ? 4.524 -12.150 -5.611 1.00 96.12 83 ILE A C 1
ATOM 654 O O . ILE A 1 83 ? 5.325 -12.852 -6.221 1.00 96.12 83 ILE A O 1
ATOM 658 N N . LEU A 1 84 ? 4.212 -12.394 -4.334 1.00 93.81 84 LEU A N 1
ATOM 659 C CA . LEU A 1 84 ? 4.875 -13.453 -3.568 1.00 93.81 84 LEU A CA 1
ATOM 660 C C . LEU A 1 84 ? 4.720 -14.832 -4.217 1.00 93.81 84 LEU A C 1
ATOM 662 O O . LEU A 1 84 ? 5.721 -15.526 -4.353 1.00 93.81 84 LEU A O 1
ATOM 666 N N . CYS A 1 85 ? 3.514 -15.202 -4.665 1.00 93.94 85 CYS A N 1
ATOM 667 C CA . CYS A 1 85 ? 3.272 -16.481 -5.337 1.00 93.94 85 CYS A CA 1
ATOM 668 C C . CYS A 1 85 ? 4.143 -16.633 -6.591 1.00 93.94 85 CYS A C 1
ATOM 670 O O . CYS A 1 85 ? 4.845 -17.631 -6.720 1.00 93.94 85 CYS A O 1
ATOM 672 N N . LYS A 1 86 ? 4.197 -15.616 -7.464 1.00 94.19 86 LYS A N 1
ATOM 673 C CA . LYS A 1 86 ? 5.035 -15.670 -8.673 1.00 94.19 86 LYS A CA 1
ATOM 674 C C . LYS A 1 86 ? 6.523 -15.820 -8.371 1.00 94.19 86 LYS A C 1
ATOM 676 O O . LYS A 1 86 ? 7.229 -16.521 -9.093 1.00 94.19 86 LYS A O 1
ATOM 681 N N . TYR A 1 87 ? 7.032 -15.139 -7.349 1.00 94.38 87 TYR A N 1
ATOM 682 C CA . TYR A 1 87 ? 8.448 -15.241 -6.989 1.00 94.38 87 TYR A CA 1
ATOM 683 C C . TYR A 1 87 ? 8.764 -16.531 -6.220 1.00 94.38 87 TYR A C 1
ATOM 685 O O . TYR A 1 87 ? 9.882 -17.027 -6.329 1.00 94.38 87 TYR A O 1
ATOM 693 N N . GLU A 1 88 ? 7.803 -17.096 -5.489 1.00 91.25 88 GLU A N 1
ATOM 694 C CA . GLU A 1 88 ? 7.915 -18.404 -4.834 1.00 91.25 88 GLU A CA 1
ATOM 695 C C . GLU A 1 88 ? 7.948 -19.543 -5.866 1.00 91.25 88 GLU A C 1
ATOM 697 O O . GLU A 1 88 ? 8.886 -20.336 -5.851 1.00 91.25 88 GLU A O 1
ATOM 702 N N . GLU A 1 89 ? 7.021 -19.554 -6.831 1.00 92.12 89 GLU A N 1
ATOM 703 C CA . GLU A 1 89 ? 6.965 -20.533 -7.933 1.00 92.12 89 GLU A CA 1
ATOM 704 C C . GLU A 1 89 ? 8.259 -20.569 -8.761 1.00 92.12 89 GLU A C 1
ATOM 706 O O . GLU A 1 89 ? 8.720 -21.635 -9.161 1.00 92.12 89 GLU A O 1
ATOM 711 N N . ASN A 1 90 ? 8.880 -19.406 -8.978 1.00 90.31 90 ASN A N 1
ATOM 712 C CA . ASN A 1 90 ? 10.125 -19.282 -9.738 1.00 90.31 90 ASN A CA 1
ATOM 713 C C . ASN A 1 90 ? 11.398 -19.425 -8.882 1.00 90.31 90 ASN A C 1
ATOM 715 O O . ASN A 1 90 ? 12.488 -19.227 -9.408 1.00 90.31 90 ASN A O 1
ATOM 719 N N . GLN A 1 91 ? 11.287 -19.715 -7.578 1.00 91.19 91 GLN A N 1
ATOM 720 C CA . GLN A 1 91 ? 12.418 -19.789 -6.634 1.00 91.19 91 GLN A CA 1
ATOM 721 C C . GLN A 1 91 ? 13.259 -18.493 -6.554 1.00 91.19 91 GLN A C 1
ATOM 723 O O . GLN A 1 91 ? 14.464 -18.516 -6.314 1.00 91.19 91 GLN A O 1
ATOM 728 N N . ARG A 1 92 ? 12.620 -17.329 -6.729 1.00 92.00 92 ARG A N 1
ATOM 729 C CA . ARG A 1 92 ? 13.247 -15.990 -6.777 1.00 92.00 92 ARG A CA 1
ATOM 730 C C . ARG A 1 92 ? 12.903 -15.108 -5.569 1.00 92.00 92 ARG A C 1
ATOM 732 O O . ARG A 1 92 ? 13.078 -13.893 -5.626 1.00 92.00 92 ARG A O 1
ATOM 739 N N . LEU A 1 93 ? 12.433 -15.685 -4.459 1.00 89.00 93 LEU A N 1
ATOM 740 C CA . LEU A 1 93 ? 12.058 -14.919 -3.257 1.00 89.00 93 LEU A CA 1
ATOM 741 C C . LEU A 1 93 ? 13.202 -14.063 -2.696 1.00 89.00 93 LEU A C 1
ATOM 743 O O . LEU A 1 93 ? 12.955 -12.930 -2.287 1.00 89.00 93 LEU A O 1
ATOM 747 N N . THR A 1 94 ? 14.443 -14.557 -2.725 1.00 89.88 94 THR A N 1
ATOM 748 C CA . THR A 1 94 ? 15.618 -13.775 -2.309 1.00 89.88 94 THR A CA 1
ATOM 749 C C . THR A 1 94 ? 15.754 -12.510 -3.155 1.00 89.88 94 THR A C 1
ATOM 751 O O . THR A 1 94 ? 15.834 -11.415 -2.605 1.00 89.88 94 THR A O 1
ATOM 754 N N . GLN A 1 95 ? 15.633 -12.634 -4.481 1.00 91.44 95 GLN A N 1
ATOM 755 C CA . GLN A 1 95 ? 15.696 -11.492 -5.393 1.00 91.44 95 GLN A CA 1
ATOM 756 C C . GLN A 1 95 ? 14.587 -10.465 -5.119 1.00 91.44 95 GLN A C 1
ATOM 758 O O . GLN A 1 95 ? 14.839 -9.263 -5.152 1.00 91.44 95 GLN A O 1
ATOM 763 N N . LEU A 1 96 ? 13.360 -10.915 -4.831 1.00 93.62 96 LEU A N 1
ATOM 764 C CA . LEU A 1 96 ? 12.271 -10.010 -4.454 1.00 93.62 96 LEU A CA 1
ATOM 765 C C . LEU A 1 96 ? 12.587 -9.265 -3.153 1.00 93.62 96 LEU A C 1
ATOM 767 O O . LEU A 1 96 ? 12.368 -8.061 -3.063 1.00 93.62 96 LEU A O 1
ATOM 771 N N . SER A 1 97 ? 13.108 -9.976 -2.151 1.00 90.81 97 SER A N 1
ATOM 772 C CA . SER A 1 97 ? 13.426 -9.392 -0.844 1.00 90.81 97 SER A CA 1
ATOM 773 C C . SER A 1 97 ? 14.570 -8.373 -0.896 1.00 90.81 97 SER A C 1
ATOM 775 O O . SER A 1 97 ? 14.629 -7.477 -0.051 1.00 90.81 97 SER A O 1
ATOM 777 N N . GLU A 1 98 ? 15.442 -8.494 -1.900 1.00 91.62 98 GLU A N 1
ATOM 778 C CA . GLU A 1 98 ? 16.568 -7.599 -2.167 1.00 91.62 98 GLU A CA 1
ATOM 779 C C . GLU A 1 98 ? 16.213 -6.439 -3.109 1.00 91.62 98 GLU A C 1
ATOM 781 O O . GLU A 1 98 ? 16.939 -5.445 -3.126 1.00 91.62 98 GLU A O 1
ATOM 786 N N . ASN A 1 99 ? 15.089 -6.511 -3.833 1.00 94.31 99 ASN A N 1
ATOM 787 C CA . ASN A 1 99 ? 14.633 -5.455 -4.739 1.00 94.31 99 ASN A CA 1
ATOM 788 C C . ASN A 1 99 ? 14.420 -4.125 -3.989 1.00 94.31 99 ASN A C 1
ATOM 790 O O . ASN A 1 99 ? 13.650 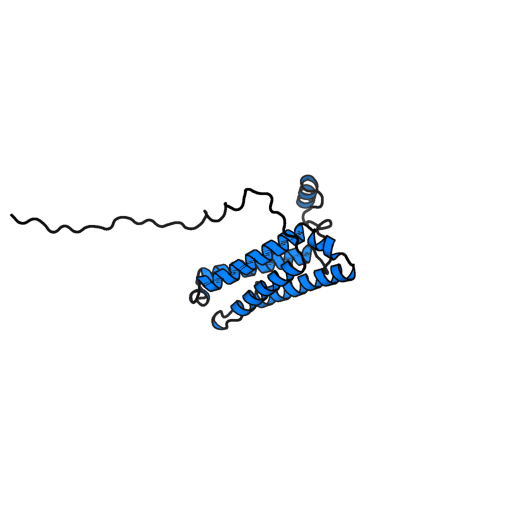-4.046 -3.027 1.00 94.31 99 ASN A O 1
ATOM 794 N N . ASP A 1 100 ? 15.100 -3.067 -4.439 1.00 94.12 100 ASP A N 1
ATOM 795 C CA . ASP A 1 100 ? 15.125 -1.766 -3.758 1.00 94.12 100 ASP A CA 1
ATOM 796 C C . ASP A 1 100 ? 13.745 -1.126 -3.637 1.00 94.12 100 ASP A C 1
ATOM 798 O O . ASP A 1 100 ? 13.349 -0.710 -2.543 1.00 94.12 100 ASP A O 1
ATOM 802 N N . TYR A 1 101 ? 12.982 -1.114 -4.731 1.00 96.12 101 TYR A N 1
ATOM 803 C CA . TYR A 1 101 ? 11.628 -0.577 -4.727 1.00 96.12 101 TYR A CA 1
ATOM 804 C C . TYR A 1 101 ? 10.727 -1.367 -3.765 1.00 96.12 101 TYR A C 1
ATOM 806 O O . TYR A 1 101 ? 10.033 -0.770 -2.943 1.00 96.12 101 TYR A O 1
ATOM 814 N N . PHE A 1 102 ? 10.767 -2.705 -3.799 1.00 96.75 102 PHE A N 1
ATOM 815 C CA . PHE A 1 102 ? 9.913 -3.540 -2.951 1.00 96.75 102 PHE A CA 1
ATOM 816 C C . PHE A 1 102 ? 10.208 -3.342 -1.456 1.00 96.75 102 PHE A C 1
ATOM 818 O O . PHE A 1 102 ? 9.276 -3.205 -0.658 1.00 96.75 102 PHE A O 1
ATOM 825 N N . LYS A 1 103 ? 11.487 -3.224 -1.070 1.00 95.31 103 LYS A N 1
ATOM 826 C CA . LYS A 1 103 ? 11.892 -2.879 0.308 1.00 95.31 103 LYS A CA 1
ATOM 827 C C . LYS A 1 103 ? 11.285 -1.552 0.763 1.00 95.31 103 LYS A C 1
ATOM 829 O O . LYS A 1 103 ? 10.663 -1.489 1.827 1.00 95.31 103 LYS A O 1
ATOM 834 N N . VAL A 1 104 ? 11.424 -0.505 -0.053 1.00 96.31 104 VAL A N 1
ATOM 835 C CA . VAL A 1 104 ? 10.878 0.830 0.246 1.00 96.31 104 VAL A CA 1
ATOM 836 C C . VAL A 1 104 ? 9.350 0.798 0.311 1.00 96.31 104 VAL A C 1
ATOM 838 O O . VAL A 1 104 ? 8.754 1.384 1.220 1.00 96.31 104 VAL A O 1
ATOM 841 N N . TYR A 1 105 ? 8.709 0.073 -0.605 1.00 97.75 105 TYR A N 1
ATOM 842 C CA . TYR A 1 105 ? 7.261 -0.069 -0.657 1.00 97.75 105 TYR A CA 1
ATOM 843 C C . TYR A 1 105 ? 6.703 -0.715 0.616 1.00 97.75 105 TYR A C 1
ATOM 845 O O . TYR A 1 105 ? 5.807 -0.154 1.254 1.00 97.75 105 TYR A O 1
ATOM 853 N N . ILE A 1 106 ? 7.256 -1.863 1.027 1.00 97.50 106 ILE A N 1
ATOM 854 C CA . ILE A 1 106 ? 6.801 -2.594 2.217 1.00 97.50 106 ILE A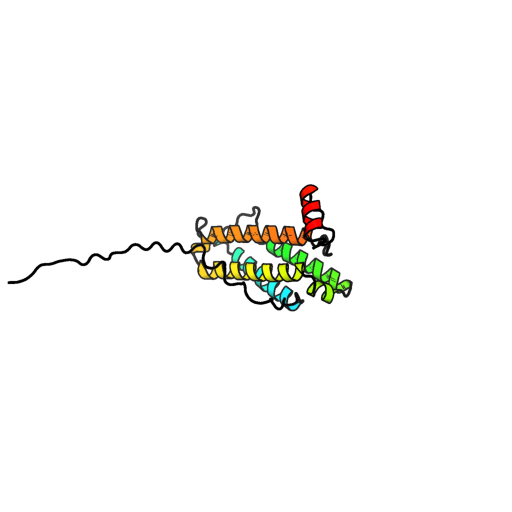 CA 1
ATOM 855 C C . ILE A 1 106 ? 7.025 -1.772 3.491 1.00 97.50 106 ILE A C 1
ATOM 857 O O . ILE A 1 106 ? 6.118 -1.685 4.325 1.00 97.50 106 ILE A O 1
ATOM 861 N N . ASP A 1 107 ? 8.176 -1.108 3.637 1.00 96.25 107 ASP A N 1
ATOM 862 C CA . ASP A 1 107 ? 8.425 -0.216 4.777 1.00 96.25 107 ASP A CA 1
ATOM 863 C C . ASP A 1 107 ? 7.427 0.955 4.811 1.00 96.25 107 ASP A C 1
ATOM 865 O O . ASP A 1 107 ? 6.805 1.228 5.847 1.00 96.25 107 ASP A O 1
ATOM 869 N N . SER A 1 108 ? 7.192 1.605 3.666 1.00 97.38 108 SER A N 1
ATOM 870 C CA . SER A 1 108 ? 6.210 2.686 3.550 1.00 97.38 108 SER A CA 1
ATOM 871 C C . SER A 1 108 ? 4.810 2.199 3.925 1.00 97.38 108 SER A C 1
ATOM 873 O O . SER A 1 108 ? 4.139 2.841 4.740 1.00 97.38 108 SER A O 1
ATOM 875 N N . LEU A 1 109 ? 4.384 1.041 3.411 1.00 98.38 109 LEU A N 1
ATOM 876 C CA . LEU A 1 109 ? 3.062 0.463 3.663 1.00 98.38 109 LEU A CA 1
ATOM 877 C C . LEU A 1 109 ? 2.886 0.130 5.145 1.00 98.38 109 LEU A C 1
ATOM 879 O O . LEU A 1 109 ? 1.855 0.459 5.748 1.00 98.38 109 LEU A O 1
ATOM 883 N N . MET A 1 110 ? 3.922 -0.432 5.771 1.00 97.69 110 MET A N 1
ATOM 884 C CA . MET A 1 110 ? 3.943 -0.702 7.204 1.00 97.69 110 MET A CA 1
ATOM 885 C C . MET A 1 110 ? 3.823 0.590 8.024 1.00 97.69 110 MET A C 1
ATOM 887 O O . MET A 1 110 ? 3.015 0.659 8.957 1.00 97.69 110 MET A O 1
ATOM 891 N N . LYS A 1 111 ? 4.597 1.631 7.687 1.00 98.06 111 LYS A N 1
ATOM 892 C CA . LYS A 1 111 ? 4.568 2.937 8.367 1.00 98.06 111 LYS A CA 1
ATOM 893 C C . LYS A 1 111 ? 3.207 3.624 8.226 1.00 98.06 111 LYS A C 1
ATOM 895 O O . LYS A 1 111 ? 2.664 4.091 9.230 1.00 98.06 111 LYS A O 1
ATOM 900 N N . LYS A 1 112 ? 2.612 3.648 7.025 1.00 98.50 112 LYS A N 1
ATOM 901 C CA . LYS A 1 112 ? 1.271 4.228 6.807 1.00 98.50 112 LYS A CA 1
ATOM 902 C C . LYS A 1 112 ? 0.189 3.451 7.557 1.00 98.50 112 LYS A C 1
ATOM 904 O O . LYS A 1 112 ? -0.655 4.073 8.198 1.00 98.50 112 LYS A O 1
ATOM 909 N N . SER A 1 113 ? 0.261 2.119 7.577 1.00 98.56 113 SER A N 1
ATOM 910 C CA . SER A 1 113 ? -0.680 1.278 8.334 1.00 98.56 113 SER A CA 1
ATOM 911 C C . SER A 1 113 ? -0.593 1.541 9.842 1.00 98.56 113 SER A C 1
ATOM 913 O O . SER A 1 113 ? -1.609 1.752 10.503 1.00 98.56 113 SER A O 1
ATOM 915 N N . LYS A 1 114 ? 0.624 1.632 10.400 1.00 98.56 114 LYS A N 1
ATOM 916 C CA . LYS A 1 114 ? 0.837 2.023 11.807 1.00 98.56 114 LYS A CA 1
ATOM 917 C C . LYS A 1 114 ? 0.290 3.420 12.106 1.00 98.56 114 LYS A C 1
ATOM 919 O O . LYS A 1 114 ? -0.319 3.614 13.156 1.00 98.56 114 LYS A O 1
ATOM 924 N N . ARG A 1 115 ? 0.488 4.380 11.196 1.00 98.31 115 ARG A N 1
ATOM 925 C CA . ARG A 1 115 ? -0.042 5.743 11.330 1.00 98.31 115 ARG A CA 1
ATOM 926 C C . ARG A 1 115 ? -1.569 5.757 11.342 1.00 98.31 115 ARG A C 1
ATOM 928 O O . ARG A 1 115 ? -2.139 6.425 12.196 1.00 98.31 115 ARG A O 1
ATOM 935 N N . ALA A 1 116 ? -2.220 4.996 10.464 1.00 98.38 116 ALA A N 1
ATOM 936 C CA . ALA A 1 116 ? -3.674 4.857 10.460 1.00 98.38 116 ALA A CA 1
ATOM 937 C C . ALA A 1 116 ? -4.185 4.278 11.790 1.00 98.38 116 ALA A C 1
ATOM 939 O O . ALA A 1 116 ? -5.066 4.857 12.415 1.00 98.38 116 ALA A O 1
ATOM 940 N N . ILE A 1 117 ? -3.573 3.200 12.292 1.00 98.62 117 ILE A N 1
ATOM 941 C CA . ILE A 1 117 ? -3.936 2.618 13.598 1.00 98.62 117 ILE A CA 1
ATOM 942 C C . ILE A 1 117 ? -3.761 3.637 14.734 1.00 98.62 117 ILE A C 1
ATOM 944 O O . ILE A 1 117 ? -4.605 3.723 15.627 1.00 98.62 117 ILE A O 1
ATOM 948 N N . ARG A 1 118 ? -2.664 4.404 14.718 1.00 98.50 118 ARG A N 1
ATOM 949 C CA . ARG A 1 118 ? -2.394 5.442 15.721 1.00 98.50 118 ARG A CA 1
ATOM 950 C C . ARG A 1 118 ? -3.440 6.557 15.675 1.00 98.50 118 ARG A C 1
ATOM 952 O O . ARG A 1 118 ? -3.934 6.928 16.733 1.00 98.50 118 ARG A O 1
ATOM 959 N N . LEU A 1 119 ? -3.833 7.000 14.478 1.00 98.25 119 LEU A N 1
ATOM 960 C CA . LEU A 1 119 ? -4.889 7.996 14.282 1.00 98.25 119 LEU A CA 1
ATOM 961 C C . LEU A 1 119 ? -6.182 7.570 14.988 1.00 98.25 119 LEU A C 1
ATOM 963 O O . LEU A 1 119 ? -6.691 8.319 15.811 1.00 98.25 119 LEU A O 1
ATOM 967 N N . PHE A 1 120 ? -6.651 6.338 14.766 1.00 98.19 120 PHE A N 1
ATOM 968 C CA . PHE A 1 120 ? -7.832 5.812 15.463 1.00 98.19 120 PHE A CA 1
ATOM 969 C C . PHE A 1 120 ? -7.676 5.811 16.991 1.00 98.19 120 PHE A C 1
ATOM 971 O O . PHE A 1 120 ? -8.609 6.163 17.714 1.00 98.19 120 PHE A O 1
ATOM 978 N N . LYS A 1 121 ? -6.493 5.437 17.493 1.00 97.94 121 LYS A N 1
ATOM 979 C CA . LYS A 1 121 ? -6.209 5.385 18.934 1.00 97.94 121 LYS A CA 1
ATOM 980 C C . LYS A 1 121 ? -6.236 6.773 19.590 1.00 97.94 121 LYS A C 1
ATOM 982 O O . LYS A 1 121 ? -6.706 6.898 20.719 1.00 97.94 121 LYS A O 1
ATOM 987 N N . GLU A 1 122 ? -5.705 7.789 18.915 1.00 97.62 122 GLU A N 1
ATOM 988 C CA . GLU A 1 122 ? -5.562 9.154 19.442 1.00 97.62 122 GLU A CA 1
ATOM 989 C C . GLU A 1 122 ? -6.832 9.994 19.264 1.00 97.62 122 GLU A C 1
ATOM 991 O O . GLU A 1 122 ? -7.212 10.750 20.162 1.00 97.62 122 GLU A O 1
ATOM 996 N N . ALA A 1 123 ? -7.509 9.838 18.128 1.00 97.12 123 ALA A N 1
ATOM 997 C CA . ALA A 1 123 ? -8.723 10.572 17.796 1.00 97.12 123 ALA A CA 1
ATOM 998 C C . ALA A 1 123 ? -9.944 10.104 18.602 1.00 97.12 123 ALA A C 1
ATOM 1000 O O . ALA A 1 123 ? -10.773 10.932 18.984 1.00 97.12 123 ALA A O 1
ATOM 1001 N N . LYS A 1 124 ? -10.033 8.801 18.918 1.00 96.38 124 LYS A N 1
ATOM 1002 C CA . LYS A 1 124 ? -11.154 8.197 19.663 1.00 96.38 124 LYS A CA 1
ATOM 1003 C C . LYS A 1 124 ? -12.503 8.619 19.057 1.00 96.38 124 LYS A C 1
ATOM 1005 O O . LYS A 1 124 ? -12.734 8.370 17.878 1.00 96.38 124 LYS A O 1
ATOM 1010 N N . GLU A 1 125 ? -13.359 9.289 19.829 1.00 96.56 125 GLU A N 1
ATOM 1011 C CA . GLU A 1 125 ? -14.689 9.730 19.396 1.00 96.56 125 GLU A CA 1
ATOM 1012 C C . GLU A 1 125 ? -14.657 10.706 18.215 1.00 96.56 125 GLU A C 1
ATOM 1014 O O . GLU A 1 125 ? -15.528 10.636 17.348 1.00 96.56 125 GLU A O 1
ATOM 1019 N N . ARG A 1 126 ? -13.600 11.523 18.090 1.00 97.12 126 ARG A N 1
ATOM 1020 C CA . ARG A 1 126 ? -13.463 12.480 16.981 1.00 97.12 126 ARG A CA 1
ATOM 1021 C C . ARG A 1 126 ? -13.380 11.803 15.614 1.00 97.12 126 ARG A C 1
ATOM 1023 O O . ARG A 1 126 ? -13.643 12.447 14.605 1.00 97.12 126 ARG A O 1
ATOM 1030 N N . MET A 1 127 ? -13.055 10.508 15.542 1.00 97.25 127 MET A N 1
ATOM 1031 C CA . MET A 1 127 ? -13.085 9.759 14.277 1.00 97.25 127 MET A CA 1
ATOM 1032 C C . MET A 1 127 ? -14.480 9.683 13.653 1.00 97.25 127 MET A C 1
ATOM 1034 O O . MET A 1 127 ? -14.605 9.578 12.430 1.00 97.25 127 MET A O 1
ATOM 1038 N N . TYR A 1 128 ? -15.519 9.699 14.487 1.00 95.56 128 TYR A N 1
ATOM 1039 C CA . TYR A 1 128 ? -16.905 9.509 14.060 1.00 95.56 128 TYR A CA 1
ATOM 1040 C C . TYR A 1 128 ? -17.591 10.831 13.697 1.00 95.56 128 TYR A C 1
ATOM 1042 O O . TYR A 1 128 ? -18.647 10.830 13.076 1.00 95.56 128 TYR A O 1
ATOM 1050 N N . GLU A 1 129 ? -16.963 11.958 14.020 1.00 96.19 129 GLU A N 1
ATOM 1051 C CA . GLU A 1 129 ? -17.380 13.285 13.583 1.00 96.19 129 GLU A CA 1
ATOM 1052 C C . GLU A 1 129 ? -16.914 13.515 12.134 1.00 96.19 129 GLU A C 1
ATOM 1054 O O . GLU A 1 129 ? -15.722 13.688 11.878 1.00 96.19 129 GLU A O 1
ATOM 1059 N N . GLU A 1 130 ? -17.837 13.521 11.163 1.00 92.44 130 GLU A N 1
ATOM 1060 C CA . GLU A 1 130 ? -17.496 13.576 9.724 1.00 92.44 130 GLU A CA 1
ATOM 1061 C C . GLU A 1 130 ? -16.622 14.790 9.353 1.00 92.44 130 GLU A C 1
ATOM 1063 O O . GLU A 1 130 ? -15.746 14.696 8.492 1.00 92.44 130 GLU A O 1
ATOM 1068 N N . GLN A 1 131 ? -16.821 15.919 10.039 1.00 94.75 131 GLN A N 1
ATOM 1069 C CA . GLN A 1 131 ? -16.115 17.175 9.774 1.00 94.75 131 GLN A CA 1
ATOM 1070 C C . GLN A 1 131 ? -14.815 17.350 10.569 1.00 94.75 131 GLN A C 1
ATOM 1072 O O . GLN A 1 131 ? -14.129 18.360 10.390 1.00 94.75 131 GLN A O 1
ATOM 1077 N N . SER A 1 132 ? -14.451 16.393 11.428 1.00 97.25 132 SER A N 1
ATOM 1078 C CA . SER A 1 132 ? -13.258 16.519 12.259 1.00 97.25 132 SER A CA 1
ATOM 1079 C C . SER A 1 132 ? -11.972 16.472 11.435 1.00 97.25 132 SER A C 1
ATOM 1081 O O . SER A 1 132 ? -11.884 15.871 10.357 1.00 97.25 132 SER A O 1
ATOM 1083 N N . GLN A 1 133 ? -10.917 17.078 11.978 1.00 97.31 133 GLN A N 1
ATOM 1084 C CA . GLN A 1 133 ? -9.598 17.012 11.357 1.00 97.31 133 GLN A CA 1
ATOM 1085 C C . GLN A 1 133 ? -9.071 15.570 11.297 1.00 97.31 133 GLN A C 1
ATOM 1087 O O . GLN A 1 133 ? -8.420 15.190 10.323 1.00 97.31 133 GLN A O 1
ATOM 1092 N N . ASP A 1 134 ? -9.386 14.750 12.300 1.00 97.50 134 ASP A N 1
ATOM 1093 C CA . ASP A 1 134 ? -8.993 13.344 12.355 1.00 97.50 134 ASP A CA 1
ATOM 1094 C C . ASP A 1 134 ? -9.661 12.531 11.235 1.00 97.50 134 ASP A C 1
ATOM 1096 O O . ASP A 1 134 ? -9.005 11.731 10.559 1.00 97.50 134 ASP A O 1
ATOM 1100 N N . ARG A 1 135 ? -10.935 12.813 10.938 1.00 96.44 135 ARG A N 1
ATOM 1101 C CA . ARG A 1 135 ? -11.638 12.205 9.808 1.00 96.44 135 ARG A CA 1
ATOM 1102 C C . ARG A 1 135 ? -11.041 12.621 8.463 1.00 96.44 135 ARG A C 1
ATOM 1104 O O . ARG A 1 135 ? -10.809 11.765 7.610 1.00 96.44 135 ARG A O 1
ATOM 1111 N N . ARG A 1 136 ? -10.693 13.900 8.291 1.00 97.00 136 ARG A N 1
ATOM 1112 C CA . ARG A 1 136 ? -9.970 14.388 7.097 1.00 97.00 136 ARG A CA 1
ATOM 1113 C C . ARG A 1 136 ? -8.597 13.726 6.949 1.00 97.00 136 ARG A C 1
ATOM 1115 O O . ARG A 1 136 ? -8.197 13.378 5.837 1.00 97.00 136 ARG A O 1
ATOM 1122 N N . ASN A 1 137 ? -7.889 13.503 8.057 1.00 97.62 137 ASN A N 1
ATOM 1123 C CA . ASN A 1 137 ? -6.611 12.791 8.065 1.00 97.62 137 ASN A CA 1
ATOM 1124 C C . ASN A 1 137 ? -6.770 11.331 7.602 1.00 97.62 137 ASN A C 1
ATOM 1126 O O . ASN A 1 137 ? -5.912 10.839 6.866 1.00 97.62 137 ASN A O 1
ATOM 1130 N N . LEU A 1 138 ? -7.868 10.655 7.963 1.00 97.62 138 LEU A N 1
ATOM 1131 C CA . LEU A 1 138 ? -8.189 9.318 7.450 1.00 97.62 138 LEU A CA 1
ATOM 1132 C C . LEU A 1 138 ? -8.495 9.337 5.947 1.00 97.62 138 LEU A C 1
ATOM 1134 O O . LEU A 1 138 ? -7.994 8.480 5.220 1.00 97.62 138 LEU A O 1
ATOM 1138 N N . THR A 1 139 ? -9.247 10.325 5.455 1.00 96.56 139 THR A N 1
ATOM 1139 C CA . THR A 1 139 ? -9.480 10.497 4.010 1.00 96.56 139 THR A CA 1
ATOM 1140 C C . THR A 1 139 ? -8.161 10.688 3.260 1.00 96.56 139 THR A C 1
ATOM 1142 O O . THR A 1 139 ? -7.909 10.017 2.260 1.00 96.56 139 THR A O 1
ATOM 1145 N N . LYS A 1 140 ? -7.255 11.523 3.788 1.00 97.81 140 LYS A N 1
ATOM 1146 C CA . LYS A 1 140 ? -5.910 11.708 3.224 1.00 97.81 140 LYS A CA 1
ATOM 1147 C C . LYS A 1 140 ? -5.100 10.409 3.222 1.00 97.81 140 LYS A C 1
ATOM 1149 O O . LYS A 1 140 ? -4.424 10.117 2.241 1.00 97.81 140 LYS A O 1
ATOM 1154 N N . LEU A 1 141 ? -5.165 9.618 4.294 1.00 97.88 141 LEU A N 1
ATOM 1155 C CA . LEU A 1 141 ? -4.518 8.302 4.340 1.00 97.88 141 LEU A CA 1
ATOM 1156 C C . LEU A 1 141 ? -5.115 7.331 3.316 1.00 97.88 141 LEU A C 1
ATOM 1158 O O . LEU A 1 141 ? -4.360 6.608 2.677 1.00 97.88 141 LEU A O 1
ATOM 1162 N N . SER A 1 142 ? -6.433 7.352 3.119 1.00 97.94 142 SER A N 1
ATOM 1163 C CA . SER A 1 142 ? -7.119 6.526 2.116 1.00 97.94 142 SER A CA 1
ATOM 1164 C C . SER A 1 142 ? -6.640 6.860 0.702 1.00 97.94 142 SER A C 1
ATOM 1166 O O . SER A 1 142 ? -6.334 5.958 -0.075 1.00 97.94 142 SER A O 1
ATOM 1168 N N . LEU A 1 143 ? -6.465 8.151 0.396 1.00 98.19 143 LEU A N 1
ATOM 1169 C CA . LEU A 1 143 ? -5.881 8.602 -0.869 1.00 98.19 143 LEU A CA 1
ATOM 1170 C C . LEU A 1 143 ? -4.424 8.136 -1.034 1.00 98.19 143 LEU A C 1
ATOM 1172 O O . LEU A 1 143 ? -4.052 7.641 -2.094 1.00 98.19 143 LEU A O 1
ATOM 1176 N N . ILE A 1 144 ? -3.610 8.229 0.024 1.00 98.44 144 ILE A N 1
ATOM 1177 C CA . ILE A 1 144 ? -2.227 7.725 0.009 1.00 98.44 144 ILE A CA 1
ATOM 1178 C C . ILE A 1 144 ? -2.202 6.222 -0.286 1.00 98.44 144 ILE A C 1
ATOM 1180 O O . ILE A 1 144 ? -1.446 5.801 -1.155 1.00 98.44 144 ILE A O 1
ATOM 1184 N N . PHE A 1 145 ? -3.033 5.415 0.382 1.00 98.62 145 PHE A N 1
ATOM 1185 C CA . PHE A 1 145 ? -3.121 3.981 0.090 1.00 98.62 145 PHE A CA 1
ATOM 1186 C C . PHE A 1 145 ? -3.560 3.715 -1.353 1.00 98.62 145 PHE A C 1
ATOM 1188 O O . PHE A 1 145 ? -3.002 2.829 -1.993 1.00 98.62 145 PHE A O 1
ATOM 1195 N N . SER A 1 146 ? -4.495 4.505 -1.890 1.00 98.50 146 SER A N 1
ATOM 1196 C CA . SER A 1 146 ? -4.906 4.404 -3.295 1.00 98.50 146 SER A CA 1
ATOM 1197 C C . SER A 1 146 ? -3.733 4.625 -4.252 1.00 98.50 146 SER A C 1
ATOM 1199 O O . SER A 1 146 ? -3.567 3.864 -5.202 1.00 98.50 146 SER A O 1
ATOM 1201 N N . HIS A 1 147 ? -2.905 5.644 -4.007 1.00 98.44 147 HIS A N 1
ATOM 1202 C CA . HIS A 1 147 ? -1.721 5.909 -4.828 1.00 98.44 147 HIS A CA 1
ATOM 1203 C C . HIS A 1 147 ? -0.662 4.818 -4.679 1.00 98.44 147 HIS A C 1
ATOM 1205 O O . HIS A 1 147 ? -0.107 4.382 -5.679 1.00 98.44 147 HIS A O 1
ATOM 1211 N N . MET A 1 148 ? -0.437 4.321 -3.461 1.00 98.62 148 MET A N 1
ATOM 1212 C CA . MET A 1 148 ? 0.472 3.196 -3.232 1.00 98.62 148 MET A CA 1
ATOM 1213 C C . MET A 1 148 ? 0.010 1.931 -3.963 1.00 98.62 148 MET A C 1
ATOM 1215 O O . MET A 1 148 ? 0.835 1.200 -4.500 1.00 98.62 148 MET A O 1
ATOM 1219 N N . LEU A 1 149 ? -1.296 1.656 -4.004 1.00 98.56 149 LEU A N 1
ATOM 1220 C CA . LEU A 1 149 ? -1.842 0.530 -4.761 1.00 98.56 149 LEU A CA 1
ATOM 1221 C C . LEU A 1 149 ? -1.653 0.712 -6.275 1.00 98.56 149 LEU A C 1
ATOM 1223 O O . LEU A 1 149 ? -1.307 -0.239 -6.973 1.00 98.56 149 LEU A O 1
ATOM 1227 N N . ALA A 1 150 ? -1.884 1.920 -6.788 1.00 98.31 150 ALA A N 1
ATOM 1228 C CA . ALA A 1 150 ? -1.664 2.219 -8.199 1.00 98.31 150 ALA A CA 1
ATOM 1229 C C . ALA A 1 150 ? -0.183 2.062 -8.584 1.00 98.31 150 ALA A C 1
ATOM 1231 O O . ALA A 1 150 ? 0.121 1.450 -9.603 1.00 98.31 150 ALA A O 1
ATOM 1232 N N . GLU A 1 151 ? 0.726 2.555 -7.742 1.00 97.81 151 GLU A N 1
ATOM 1233 C CA . GLU A 1 151 ? 2.171 2.477 -7.957 1.00 97.81 151 GLU A CA 1
ATOM 1234 C C . GLU A 1 151 ? 2.664 1.024 -7.982 1.00 97.81 151 GLU A C 1
ATOM 1236 O O . GLU A 1 151 ? 3.283 0.613 -8.961 1.00 97.81 151 GLU A O 1
ATOM 1241 N N . ILE A 1 152 ? 2.311 0.202 -6.983 1.00 98.00 152 ILE A N 1
ATOM 1242 C CA . ILE A 1 152 ? 2.745 -1.206 -6.962 1.00 98.00 152 ILE A CA 1
ATOM 1243 C C . ILE A 1 152 ? 2.195 -1.985 -8.158 1.00 98.00 152 ILE A C 1
ATOM 1245 O O . ILE A 1 152 ? 2.926 -2.780 -8.735 1.00 98.00 152 ILE A O 1
ATOM 1249 N N . LYS A 1 153 ? 0.950 -1.721 -8.586 1.00 98.00 153 LYS A N 1
ATOM 1250 C CA . LYS A 1 153 ? 0.365 -2.355 -9.780 1.00 98.00 153 LYS A CA 1
ATOM 1251 C C . LYS A 1 153 ? 1.092 -1.950 -11.064 1.00 98.00 153 LYS A C 1
ATOM 1253 O O . LYS A 1 153 ? 1.146 -2.747 -11.997 1.00 98.00 153 LYS A O 1
ATOM 1258 N N . ALA A 1 154 ? 1.629 -0.733 -11.114 1.00 97.19 154 ALA A N 1
ATOM 1259 C CA . ALA A 1 154 ? 2.367 -0.220 -12.260 1.00 97.19 154 ALA A CA 1
ATOM 1260 C C . ALA A 1 154 ? 3.811 -0.746 -12.318 1.00 97.19 154 ALA A C 1
ATOM 1262 O O . ALA A 1 154 ? 4.312 -1.003 -13.407 1.00 97.19 154 ALA A O 1
ATOM 1263 N N . ILE A 1 155 ? 4.458 -0.937 -11.162 1.00 97.62 155 ILE A N 1
ATOM 1264 C CA . ILE A 1 155 ? 5.829 -1.467 -11.063 1.00 97.62 155 ILE A CA 1
ATOM 1265 C C . ILE A 1 155 ? 5.862 -3.001 -11.073 1.00 97.62 155 ILE A C 1
ATOM 1267 O O . ILE A 1 155 ? 6.829 -3.590 -11.553 1.00 97.62 155 ILE A O 1
ATOM 1271 N N . PHE A 1 156 ? 4.809 -3.661 -10.583 1.00 97.69 156 PHE A N 1
ATOM 1272 C CA . PHE A 1 156 ? 4.635 -5.115 -10.616 1.00 97.69 156 PHE A CA 1
ATOM 1273 C C . PHE A 1 156 ? 3.408 -5.541 -11.440 1.00 97.69 156 PHE A C 1
ATOM 1275 O O . PHE A 1 156 ? 2.512 -6.225 -10.922 1.00 97.69 156 PHE A O 1
ATOM 1282 N N . PRO A 1 157 ? 3.315 -5.181 -12.732 1.00 97.00 157 PRO A N 1
ATOM 1283 C CA . PRO A 1 157 ? 2.189 -5.594 -13.556 1.00 97.00 157 PRO A CA 1
ATOM 1284 C C . PRO A 1 157 ? 2.112 -7.125 -13.610 1.00 97.00 157 PRO A C 1
ATOM 1286 O O . PRO A 1 157 ? 3.089 -7.833 -13.864 1.00 97.00 157 PRO A O 1
ATOM 1289 N N . GLY A 1 158 ? 0.936 -7.665 -13.280 1.00 95.00 158 GLY A N 1
ATOM 1290 C CA . GLY A 1 158 ? 0.739 -9.110 -13.167 1.00 95.00 158 GLY A CA 1
ATOM 1291 C C . GLY A 1 158 ? 1.654 -9.795 -12.143 1.00 95.00 158 GLY A C 1
ATOM 1292 O O . GLY A 1 158 ? 1.876 -10.993 -12.271 1.00 95.00 158 GLY A O 1
ATOM 1293 N N . GLY A 1 159 ? 2.207 -9.077 -11.162 1.00 95.00 159 GLY A N 1
ATOM 1294 C CA . GLY A 1 159 ? 3.050 -9.627 -10.099 1.00 95.00 159 GLY A CA 1
ATOM 1295 C C . GLY A 1 159 ? 4.532 -9.798 -10.441 1.00 95.00 159 GLY A C 1
ATOM 1296 O O . GLY A 1 159 ? 5.248 -10.431 -9.671 1.00 95.00 159 GLY A O 1
ATOM 1297 N N . GLN A 1 160 ? 5.005 -9.280 -11.578 1.00 95.69 160 GLN A N 1
ATOM 1298 C CA . GLN A 1 160 ? 6.419 -9.329 -11.973 1.00 95.69 160 GLN A CA 1
ATOM 1299 C C . GLN A 1 160 ? 7.011 -7.930 -11.981 1.00 95.69 160 GLN A C 1
ATOM 1301 O O . GLN A 1 160 ? 6.388 -7.027 -12.525 1.00 95.69 160 GLN A O 1
ATOM 1306 N N . PHE A 1 161 ? 8.207 -7.764 -11.419 1.00 96.38 161 PHE A N 1
ATOM 1307 C CA . PHE A 1 161 ? 8.900 -6.480 -11.445 1.00 96.38 161 PHE A CA 1
ATOM 1308 C C . PHE A 1 161 ? 9.192 -6.042 -12.886 1.00 96.38 161 PHE A C 1
ATOM 1310 O O . PHE A 1 161 ? 9.802 -6.792 -13.644 1.00 96.38 161 PHE A O 1
ATOM 1317 N N . GLN A 1 162 ? 8.753 -4.833 -13.226 1.00 95.44 162 GLN A N 1
ATOM 1318 C CA . GLN A 1 162 ? 9.006 -4.138 -14.493 1.00 95.44 162 GLN A CA 1
ATOM 1319 C C . GLN A 1 162 ? 9.336 -2.655 -14.241 1.00 95.44 162 GLN A C 1
ATOM 1321 O O . GLN A 1 162 ? 9.008 -1.783 -15.043 1.00 95.44 162 GLN A O 1
ATOM 1326 N N . GLY A 1 163 ? 9.933 -2.339 -13.086 1.00 92.19 163 GLY A N 1
ATOM 1327 C CA . GLY A 1 163 ? 10.327 -0.965 -12.757 1.00 92.19 163 GLY A CA 1
ATOM 1328 C C . GLY A 1 163 ? 11.455 -0.443 -13.650 1.00 92.19 163 GLY A C 1
ATOM 1329 O O . GLY A 1 163 ? 11.434 0.717 -14.041 1.00 92.19 163 GLY A O 1
ATOM 1330 N N . ASP A 1 164 ? 12.368 -1.330 -14.043 1.00 91.31 164 ASP A N 1
ATOM 1331 C CA . ASP A 1 164 ? 13.476 -1.078 -14.978 1.00 91.31 164 ASP A CA 1
ATOM 1332 C C . ASP A 1 164 ? 13.012 -0.739 -16.403 1.00 91.31 164 ASP A C 1
ATOM 1334 O O . ASP A 1 164 ? 13.671 -0.017 -17.148 1.00 91.31 164 ASP A O 1
ATOM 1338 N N . THR A 1 165 ? 11.834 -1.230 -16.775 1.00 93.06 165 THR A N 1
ATOM 1339 C CA . THR A 1 165 ? 11.227 -1.065 -18.099 1.00 93.06 165 THR A CA 1
ATOM 1340 C C . THR A 1 165 ? 9.995 -0.159 -18.067 1.00 93.06 165 THR A C 1
ATOM 1342 O O . THR A 1 165 ? 9.229 -0.095 -19.038 1.00 93.06 165 THR A O 1
ATOM 1345 N N . PHE A 1 166 ? 9.808 0.583 -16.969 1.00 94.38 166 PHE A N 1
ATOM 1346 C CA . PHE A 1 166 ? 8.675 1.478 -16.791 1.00 94.38 166 PHE A CA 1
ATOM 1347 C C . PHE A 1 166 ? 8.658 2.583 -17.857 1.00 94.38 166 PHE A C 1
ATOM 1349 O O . PHE A 1 166 ? 9.635 3.298 -18.089 1.00 94.38 166 PHE A O 1
ATOM 1356 N N . ARG A 1 167 ? 7.509 2.756 -18.519 1.00 94.31 167 ARG A N 1
ATOM 1357 C CA . ARG A 1 167 ? 7.346 3.738 -19.599 1.00 94.31 167 ARG A CA 1
ATOM 1358 C C . ARG A 1 167 ? 6.791 5.052 -19.066 1.00 94.31 167 ARG A C 1
ATOM 1360 O O . ARG A 1 167 ? 5.590 5.182 -18.841 1.00 94.31 167 ARG A O 1
ATOM 1367 N N . ILE A 1 168 ? 7.658 6.053 -18.937 1.00 95.44 168 ILE A N 1
ATOM 1368 C CA . ILE A 1 168 ? 7.249 7.427 -18.628 1.00 95.44 168 ILE A CA 1
ATOM 1369 C C . ILE A 1 168 ? 6.505 8.022 -19.834 1.00 95.44 168 ILE A C 1
ATOM 1371 O O . ILE A 1 168 ? 7.020 8.057 -20.948 1.00 95.44 168 ILE A O 1
ATOM 1375 N N . THR A 1 169 ? 5.285 8.513 -19.604 1.00 96.69 169 THR A N 1
ATOM 1376 C CA . THR A 1 169 ? 4.363 8.958 -20.665 1.00 96.69 169 THR A CA 1
ATOM 1377 C C . THR A 1 169 ? 4.860 10.161 -21.469 1.00 96.69 169 THR A C 1
ATOM 1379 O O . THR A 1 169 ? 4.547 10.285 -22.651 1.00 96.69 169 THR A O 1
ATOM 1382 N N . LYS A 1 170 ? 5.576 11.097 -20.837 1.00 97.31 170 LYS A N 1
ATOM 1383 C CA . LYS A 1 170 ? 6.080 12.312 -21.494 1.00 97.31 170 LYS A CA 1
ATOM 1384 C C . LYS A 1 170 ? 7.525 12.090 -21.930 1.00 97.31 170 LYS A C 1
ATOM 1386 O O . LYS A 1 170 ? 8.359 11.796 -21.081 1.00 97.31 170 LYS A O 1
ATOM 1391 N N . ALA A 1 171 ? 7.806 12.257 -23.224 1.00 96.44 171 ALA A N 1
ATOM 1392 C CA . ALA A 1 171 ? 9.117 11.975 -23.813 1.00 96.44 171 ALA A CA 1
ATOM 1393 C C . ALA A 1 171 ? 10.251 12.755 -23.127 1.00 96.44 171 ALA A C 1
ATOM 1395 O O . ALA A 1 171 ? 11.201 12.136 -22.660 1.00 96.44 171 ALA A O 1
ATOM 1396 N N . ASP A 1 172 ? 10.090 14.068 -22.947 1.00 97.12 172 ASP A N 1
ATOM 1397 C CA . ASP A 1 172 ? 11.100 14.917 -22.295 1.00 97.12 172 ASP A CA 1
ATOM 1398 C C . ASP A 1 172 ? 11.389 14.473 -20.850 1.00 97.12 172 ASP A C 1
ATOM 1400 O O . ASP A 1 172 ? 12.532 14.460 -20.399 1.00 97.12 172 ASP A O 1
ATOM 1404 N N . ALA A 1 173 ? 10.353 14.048 -20.117 1.00 97.06 173 ALA A N 1
ATOM 1405 C CA . ALA A 1 173 ? 10.505 13.527 -18.760 1.00 97.06 173 ALA A CA 1
ATOM 1406 C C . ALA A 1 173 ? 11.190 12.150 -18.747 1.00 97.06 173 ALA A C 1
ATOM 1408 O O . ALA A 1 173 ? 11.977 11.865 -17.846 1.00 97.06 173 ALA A O 1
ATOM 1409 N N . ALA A 1 174 ? 10.912 11.305 -19.746 1.00 96.19 174 ALA A N 1
ATOM 1410 C CA . ALA A 1 174 ? 11.562 10.009 -19.911 1.00 96.19 174 ALA A CA 1
ATOM 1411 C C . ALA A 1 174 ? 13.055 10.163 -20.235 1.00 96.19 174 ALA A C 1
ATOM 1413 O O . ALA A 1 174 ? 13.885 9.429 -19.698 1.00 96.19 174 ALA A O 1
ATOM 1414 N N . GLU A 1 175 ? 13.399 11.125 -21.093 1.00 96.69 175 GLU A N 1
ATOM 1415 C CA . GLU A 1 175 ? 14.784 11.457 -21.420 1.00 96.69 175 GLU A CA 1
ATOM 1416 C C . GLU A 1 175 ? 15.519 12.019 -20.202 1.00 96.69 175 GLU A C 1
ATOM 1418 O O . GLU A 1 175 ? 16.605 11.539 -19.868 1.00 96.69 175 GLU A O 1
ATOM 1423 N N . PHE A 1 176 ? 14.901 12.969 -19.491 1.00 97.88 176 PHE A N 1
ATOM 1424 C CA . PHE A 1 176 ? 15.428 13.499 -18.236 1.00 97.88 176 PHE A CA 1
ATOM 1425 C C . PHE A 1 176 ? 15.738 12.375 -17.242 1.00 97.88 176 PHE A C 1
ATOM 1427 O O . PHE A 1 176 ? 16.858 12.283 -16.740 1.00 97.88 176 PHE A O 1
ATOM 1434 N N . TRP A 1 177 ? 14.772 11.484 -17.002 1.00 97.06 177 TRP A N 1
ATOM 1435 C CA . TRP A 1 177 ? 14.934 10.390 -16.052 1.00 97.06 177 TRP A CA 1
ATOM 1436 C C . TRP A 1 177 ? 16.074 9.455 -16.448 1.00 97.06 177 TRP A C 1
ATOM 1438 O O . TRP A 1 177 ? 16.964 9.188 -15.643 1.00 97.06 177 TRP A O 1
ATOM 1448 N N . ARG A 1 178 ? 16.106 9.028 -17.715 1.00 94.94 178 ARG A N 1
ATOM 1449 C CA . ARG A 1 178 ? 17.152 8.142 -18.234 1.00 94.94 178 ARG A CA 1
ATOM 1450 C C . ARG A 1 178 ? 18.538 8.765 -18.114 1.00 94.94 178 ARG A C 1
ATOM 1452 O O . ARG A 1 178 ? 19.482 8.081 -17.730 1.00 94.94 178 ARG A O 1
ATOM 1459 N N . ARG A 1 179 ? 18.663 10.063 -18.408 1.00 97.06 179 ARG A N 1
ATOM 1460 C CA . ARG A 1 179 ? 19.930 10.799 -18.310 1.00 97.06 179 ARG A CA 1
ATOM 1461 C C . ARG A 1 179 ? 20.415 10.936 -16.865 1.00 97.06 179 ARG A C 1
ATOM 1463 O O . ARG A 1 179 ? 21.620 10.900 -16.635 1.00 97.06 179 ARG A O 1
ATOM 1470 N N . SER A 1 180 ? 19.505 11.121 -15.912 1.00 96.62 180 SER A N 1
ATOM 1471 C CA . SER A 1 180 ? 19.852 11.374 -14.508 1.00 96.62 180 SER A CA 1
ATOM 1472 C C . SER A 1 180 ? 19.977 10.109 -13.659 1.00 96.62 180 SER A C 1
ATOM 1474 O O . SER A 1 180 ? 20.805 10.073 -12.750 1.00 96.62 180 SER A O 1
ATOM 1476 N N . PHE A 1 181 ? 19.170 9.083 -13.935 1.00 95.19 181 PHE A N 1
ATOM 1477 C CA . PHE A 1 181 ? 18.992 7.919 -13.059 1.00 95.19 181 PHE A CA 1
ATOM 1478 C C . PHE A 1 181 ? 19.124 6.567 -13.778 1.00 95.19 181 PHE A C 1
ATOM 1480 O O . PHE A 1 181 ? 19.172 5.533 -13.112 1.00 95.19 181 PHE A O 1
ATOM 1487 N 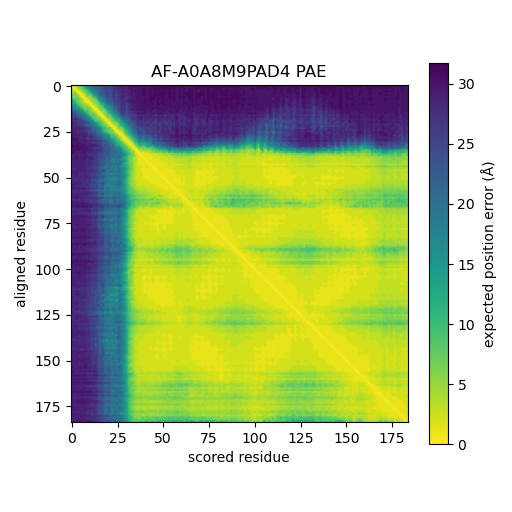N . GLY A 1 182 ? 19.236 6.550 -15.111 1.00 93.62 182 GLY A N 1
ATOM 1488 C CA . GLY A 1 182 ? 19.268 5.315 -15.896 1.00 93.62 182 GLY A CA 1
ATOM 1489 C C . GLY A 1 182 ? 17.915 4.599 -15.871 1.00 93.62 182 GLY A C 1
ATOM 1490 O O . GLY A 1 182 ? 16.898 5.195 -16.214 1.00 93.62 182 GLY A O 1
ATOM 1491 N N . GLU A 1 183 ? 17.922 3.328 -15.466 1.00 89.50 183 GLU A N 1
ATOM 1492 C CA . GLU A 1 183 ? 16.734 2.458 -15.340 1.00 89.50 183 GLU A CA 1
ATOM 1493 C C . GLU A 1 183 ? 16.233 2.329 -13.884 1.00 89.50 183 GLU A C 1
ATOM 1495 O O . GLU A 1 183 ? 15.487 1.409 -13.560 1.00 89.50 183 GLU A O 1
ATOM 1500 N N . LYS A 1 184 ? 16.692 3.200 -12.975 1.00 82.06 184 LYS A N 1
ATOM 1501 C CA . LYS A 1 184 ? 16.284 3.185 -11.558 1.00 82.06 184 LYS A CA 1
ATOM 1502 C C . LYS A 1 184 ? 14.922 3.809 -11.311 1.00 82.06 184 LYS A C 1
ATOM 1504 O O . LYS A 1 184 ? 14.550 4.697 -12.100 1.00 82.06 184 LYS A O 1
#

Nearest PDB structures (foldseek):
  8qth-assembly1_A  TM=9.832E-01  e=2.288E-17  Homo sapiens
  8vw5-assembly2_B  TM=9.893E-01  e=8.174E-17  Homo sapiens
  8qni-assembly1_A  TM=9.880E-01  e=1.401E-16  Homo sapiens
  8vw5-assembly1_A  TM=9.900E-01  e=2.072E-16  Homo sapiens
  9fqh-assembly1_A  TM=9.761E-01  e=1.334E-16  Homo sapiens

Foldseek 3Di:
DDDDDDDDDDDDDDPPPPPDPVPPDPDDDDPPLQFCAPVLLVLLLVLLVVLLVLVPPVLLVDDPDPLRSNVLSVLLVVLVVQLCVVCVVVVNRNVCRVDPVNSVLSVVSSVLSVVSVVLCVVCPVVSSVCPHPSVVVVNVSSVVSVVSSVVSCQQQVSNRGCQLVRDDPDPVVVVVCCVPPNSD

Solvent-accessible surface area (backbone atoms only — not comparable to full-atom values): 10923 Å² total; per-residue (Å²): 142,85,86,78,92,79,84,83,78,90,84,75,93,73,86,73,85,87,78,76,77,93,78,76,84,88,84,87,75,85,72,79,74,65,62,45,37,72,68,55,51,54,54,33,48,59,38,44,53,51,41,43,60,62,65,64,40,73,70,54,64,77,66,96,46,89,60,36,52,78,55,45,52,58,53,43,50,54,50,54,49,46,25,50,52,52,28,53,77,68,73,36,49,68,60,53,20,65,34,68,66,54,27,55,48,53,52,49,52,36,52,52,30,52,48,53,48,46,47,55,69,74,40,50,74,44,46,47,38,81,86,32,69,55,27,51,51,50,53,53,48,24,45,50,51,43,51,52,44,53,49,50,48,64,31,26,52,97,32,42,84,38,55,65,70,58,80,59,90,49,66,70,59,40,51,51,44,40,76,76,54,51,56,108

Sequence (184 aa):
MATALSGRPPNNRKGRILGIIDAIQDAVGPPKQAAADRRTVEKTWKLMDKVVRLCQNPRLQLKNSPPYILDILPDTYQHLRLILCKYEENQRLTQLSENDYFKVYIDSLMKKSKRAIRLFKEAKERMYEEQSQDRRNLTKLSLIFSHMLAEIKAIFPGGQFQGDTFRITKADAAEFWRRSFGEK

pLDDT: mean 85.7, std 20.81, range [33.47, 98.62]

Radius of gyration: 23.13 Å; Cα contacts (8 Å, |Δi|>4): 133; chains: 1; bounding box: 43×73×80 Å